Protein AF-A0A7S2TQW5-F1 (afdb_monomer_lite)

InterPro domains:
  IPR006900 Sec23/Sec24, helical domain [PF04815] (43-145)
  IPR036175 Sec23/Sec24 helical domain superfamily [SSF81811] (43-152)
  IPR050550 SEC23/SEC24 family, SEC24 subfamily [PTHR13803] (20-268)

Organism: NCBI:txid641309

Sequence (277 aa):
EKGDQNNKGESPAERFVLRSRLRVVTVVCKKAVGLKQVYDSADKYAIVAHLTHQALDEAKGSDELLVETQQLLREWITDLIISYNAHKDPSGERPLDLTFETLPPLKGLTRLVFALTKSSLLRPKHVPRDYLSYLHSLYTSLAPEPLAKGLYPSLSAWSTLDTCVATNMPLRKSSLSEHLIYLLEAYSLVAVLYTRRALEGKLQMPPPHHAKLRKTIKKLKKETLQLSPLVVYAKSGTAEDRYFECHLLEEPNAAGVGFADFLRAMEEEVKSTLERT

Radius of gyration: 24.2 Å; chains: 1; bounding box: 61×40×101 Å

Foldseek 3Di:
DDDDDDDPDPDPPPPDDDDDDDDDDDDDDDDDPDPVVVLLPDALLVVLLVLLLVLLVQLPDDLVSLVVSLVVLLVVLLVVQLVVCCVVCVPPPDDRDSQPPVRVNRHRSLVLSLLSNLDPQSASPDDPPVVNVVVSVVSNPDDSVLNSLQSAWKKWAAQALAGTDDIRDALAPVVVPPHQWMWTGGLQATEIEGEPVNVVVVQDPPHDCVGPNNVVLVVSQVVSPPYRHDYQYHYPPDPSCCVSNLNSSQDCVNRHDHSVVSSVVSSVVSVVVVVVD

Structure (mmCIF, N/CA/C/O backbone):
data_AF-A0A7S2TQW5-F1
#
_entry.id   AF-A0A7S2TQW5-F1
#
loop_
_atom_site.group_PDB
_atom_site.id
_atom_site.type_symbol
_atom_site.label_atom_id
_atom_site.label_alt_id
_atom_site.label_comp_id
_atom_site.label_asym_id
_atom_site.label_entity_id
_atom_site.label_seq_id
_atom_site.pdbx_PDB_ins_code
_atom_site.Cartn_x
_atom_site.Cartn_y
_atom_site.Cartn_z
_atom_site.occupancy
_atom_site.B_iso_or_equiv
_atom_site.auth_seq_id
_atom_site.auth_comp_id
_atom_site.auth_asym_id
_atom_site.auth_atom_id
_atom_site.pdbx_PDB_model_num
ATOM 1 N N . GLU A 1 1 ? -27.546 -17.425 -68.675 1.00 37.41 1 GLU A N 1
ATOM 2 C CA . GLU A 1 1 ? -26.177 -17.184 -68.169 1.00 37.41 1 GLU A CA 1
ATOM 3 C C . GLU A 1 1 ? -26.301 -16.389 -66.876 1.00 37.41 1 GLU A C 1
ATOM 5 O O . GLU A 1 1 ? -26.961 -15.365 -66.872 1.00 37.41 1 GLU A O 1
ATOM 10 N N . LYS A 1 2 ? -26.113 -17.061 -65.735 1.00 35.12 2 LYS A N 1
ATOM 11 C CA . LYS A 1 2 ? -24.963 -16.876 -64.827 1.00 35.12 2 LYS A CA 1
ATOM 12 C C . LYS A 1 2 ? -24.809 -15.435 -64.326 1.00 35.12 2 LYS A C 1
ATOM 14 O O . LYS A 1 2 ? -24.338 -14.577 -65.057 1.00 35.12 2 LYS A O 1
ATOM 19 N N . GLY A 1 3 ? -25.119 -15.238 -63.046 1.00 32.28 3 GLY A N 1
ATOM 20 C CA . GLY A 1 3 ? -24.802 -14.007 -62.325 1.00 32.28 3 GLY A CA 1
ATOM 21 C C . GLY A 1 3 ? -25.335 -13.964 -60.896 1.00 32.28 3 GLY A C 1
ATOM 22 O O . GLY A 1 3 ? -25.784 -12.917 -60.455 1.00 32.28 3 GLY A O 1
ATOM 23 N N . ASP A 1 4 ? -25.333 -15.100 -60.200 1.00 40.62 4 ASP A N 1
ATOM 24 C CA . ASP A 1 4 ? -25.580 -15.178 -58.761 1.00 40.62 4 ASP A CA 1
ATOM 25 C C . ASP A 1 4 ? -24.254 -14.847 -58.059 1.00 40.62 4 ASP A C 1
ATOM 27 O O . ASP A 1 4 ? -23.289 -15.592 -58.249 1.00 40.62 4 ASP A O 1
ATOM 31 N N . GLN A 1 5 ? -24.164 -13.726 -57.329 1.00 36.38 5 GLN A N 1
ATOM 32 C CA . GLN A 1 5 ? -23.167 -13.517 -56.268 1.00 36.38 5 GLN A CA 1
ATOM 33 C C . GLN A 1 5 ? -23.423 -12.247 -55.430 1.00 36.38 5 GLN A C 1
ATOM 35 O O . GLN A 1 5 ? -23.369 -11.124 -55.917 1.00 36.38 5 GLN A O 1
ATOM 40 N N . ASN A 1 6 ? -23.576 -12.493 -54.126 1.00 35.56 6 ASN A N 1
ATOM 41 C CA . ASN A 1 6 ? -23.128 -11.677 -52.994 1.00 35.56 6 ASN A CA 1
ATOM 42 C C . ASN A 1 6 ? -23.685 -10.256 -52.798 1.00 35.56 6 ASN A C 1
ATOM 44 O O . ASN A 1 6 ? -23.111 -9.274 -53.251 1.00 35.56 6 ASN A O 1
ATOM 48 N N . ASN A 1 7 ? -24.614 -10.131 -51.846 1.00 37.12 7 ASN A N 1
ATOM 49 C CA . ASN A 1 7 ? -24.174 -9.751 -50.497 1.00 37.12 7 ASN A CA 1
ATOM 50 C C . ASN A 1 7 ? -25.203 -10.167 -49.436 1.00 37.12 7 ASN A C 1
ATOM 52 O O . ASN A 1 7 ? -26.191 -9.488 -49.168 1.00 37.12 7 ASN A O 1
ATOM 56 N N . LYS A 1 8 ? -24.951 -11.327 -48.820 1.00 38.72 8 LYS A N 1
ATOM 57 C CA . LYS A 1 8 ? -25.517 -11.685 -47.521 1.00 38.72 8 LYS A CA 1
ATOM 58 C C . LYS A 1 8 ? -24.807 -10.864 -46.445 1.00 38.72 8 LYS A C 1
ATOM 60 O O . LYS A 1 8 ? -23.587 -10.931 -46.347 1.00 38.72 8 LYS A O 1
ATOM 65 N N . GLY A 1 9 ? -25.594 -10.240 -45.573 1.00 38.31 9 GLY A N 1
ATOM 66 C CA . GLY A 1 9 ? -25.218 -10.083 -44.171 1.00 38.31 9 GLY A CA 1
ATOM 67 C C . GLY A 1 9 ? -24.655 -8.729 -43.757 1.00 38.31 9 GLY A C 1
ATOM 68 O O . GLY A 1 9 ? -23.615 -8.691 -43.111 1.00 38.31 9 GLY A O 1
ATOM 69 N N . GLU A 1 10 ? -25.381 -7.637 -43.995 1.00 43.62 10 GLU A N 1
ATOM 70 C CA . GLU A 1 10 ? -25.344 -6.547 -43.015 1.00 43.62 10 GLU A CA 1
ATOM 71 C C . GLU A 1 10 ? -26.125 -7.018 -41.783 1.00 43.62 10 GLU A C 1
ATOM 73 O O . GLU A 1 10 ? -27.355 -7.000 -41.739 1.00 43.62 10 GLU A O 1
ATOM 78 N N . SER A 1 11 ? -25.397 -7.536 -40.791 1.00 50.97 11 SER A N 1
ATOM 79 C CA . SER A 1 11 ? -25.913 -7.690 -39.432 1.00 50.97 11 SER A CA 1
ATOM 80 C C . SER A 1 11 ? -26.548 -6.362 -39.011 1.00 50.97 11 SER A C 1
ATOM 82 O O . SER A 1 11 ? -25.881 -5.332 -39.160 1.00 50.97 11 SER A O 1
ATOM 84 N N . PRO A 1 12 ? -27.796 -6.342 -38.504 1.00 52.56 12 PRO A N 1
ATOM 85 C CA . PRO A 1 12 ? -28.414 -5.095 -38.091 1.00 52.56 12 PRO A CA 1
ATOM 86 C C . PRO A 1 12 ? -27.507 -4.498 -37.021 1.00 52.56 12 PRO A C 1
ATOM 88 O O . PRO A 1 12 ? -27.233 -5.160 -36.020 1.00 52.56 12 PRO A O 1
ATOM 91 N N . ALA A 1 13 ? -26.996 -3.291 -37.272 1.00 56.84 13 ALA A N 1
ATOM 92 C CA . ALA A 1 13 ? -26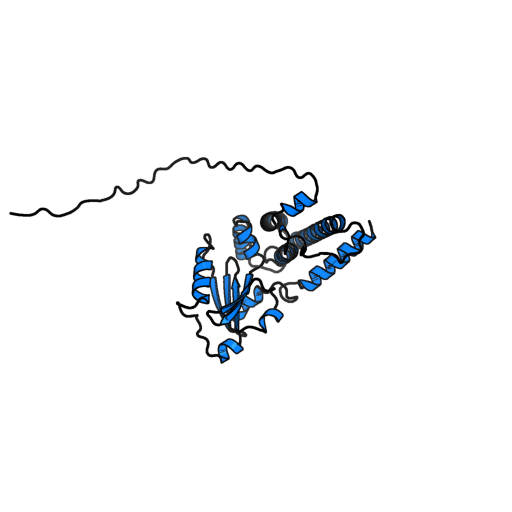.230 -2.529 -36.300 1.00 56.84 13 ALA A CA 1
ATOM 93 C C . ALA A 1 13 ? -26.945 -2.647 -34.952 1.00 56.84 13 ALA A C 1
ATOM 95 O O . ALA A 1 13 ? -28.120 -2.278 -34.861 1.00 56.84 13 ALA A O 1
ATOM 96 N N . GLU A 1 14 ? -26.288 -3.259 -33.960 1.00 62.28 14 GLU A N 1
ATOM 97 C CA . GLU A 1 14 ? -26.868 -3.508 -32.644 1.00 62.28 14 GLU A CA 1
ATOM 98 C C . GLU A 1 14 ? -27.436 -2.189 -32.125 1.00 62.28 14 GLU A C 1
ATOM 100 O O . GLU A 1 14 ? -26.712 -1.265 -31.754 1.00 62.28 14 GLU A O 1
ATOM 105 N N . ARG A 1 15 ? -28.763 -2.058 -32.197 1.00 67.25 15 ARG A N 1
ATOM 106 C CA . ARG A 1 15 ? -29.453 -0.827 -31.844 1.00 67.25 15 ARG A CA 1
ATOM 107 C C . ARG A 1 15 ? -29.243 -0.666 -30.347 1.00 67.25 15 ARG A C 1
ATOM 109 O O . ARG A 1 15 ? -29.770 -1.458 -29.569 1.00 67.25 15 ARG A O 1
ATOM 116 N N . PHE A 1 16 ? -28.431 0.305 -29.941 1.00 73.38 16 PHE A N 1
ATOM 117 C CA . PHE A 1 16 ? -28.194 0.576 -28.529 1.00 73.38 16 PHE A CA 1
ATOM 118 C C . PHE A 1 16 ? -29.528 0.956 -27.877 1.00 73.38 16 PHE A C 1
ATOM 120 O O . PHE A 1 16 ? -30.052 2.048 -28.085 1.00 73.38 16 PHE A O 1
ATOM 127 N N . VAL A 1 17 ? -30.117 0.023 -27.128 1.00 79.69 17 VAL A N 1
ATOM 128 C CA . VAL A 1 17 ? -31.362 0.249 -26.391 1.00 79.69 17 VAL A CA 1
ATOM 129 C C . VAL A 1 17 ? -31.010 0.643 -24.965 1.00 79.69 17 VAL A C 1
ATOM 131 O O . VAL A 1 17 ? -30.369 -0.122 -24.239 1.00 79.69 17 VAL A O 1
ATOM 134 N N . LEU A 1 18 ? -31.479 1.817 -24.545 1.00 81.88 18 LEU A N 1
ATOM 135 C CA . LEU A 1 18 ? -31.452 2.220 -23.145 1.00 81.88 18 LEU A CA 1
ATOM 136 C C . LEU A 1 18 ? -32.324 1.255 -22.339 1.00 81.88 18 LEU A C 1
ATOM 138 O O . LEU A 1 18 ? -33.543 1.212 -22.492 1.00 81.88 18 LEU A O 1
ATOM 142 N N . ARG A 1 19 ? -31.686 0.453 -21.487 1.00 86.00 19 ARG A N 1
ATOM 143 C CA . ARG A 1 19 ? -32.372 -0.412 -20.526 1.00 86.00 19 ARG A CA 1
ATOM 144 C C . ARG A 1 19 ? -32.125 0.125 -19.129 1.00 86.00 19 ARG A C 1
ATOM 146 O O . ARG A 1 19 ? -30.974 0.192 -18.704 1.00 86.00 19 ARG A O 1
ATOM 153 N N . SER A 1 20 ? -33.198 0.447 -18.412 1.00 86.69 20 SER A N 1
ATOM 154 C CA . SER A 1 20 ? -33.114 0.670 -16.970 1.00 86.69 20 SER A CA 1
ATOM 155 C C . SER A 1 20 ? -32.681 -0.636 -16.301 1.00 86.69 20 SER A C 1
ATOM 157 O O . SER A 1 20 ? -33.281 -1.687 -16.538 1.00 86.69 20 SER A O 1
ATOM 159 N N . ARG A 1 21 ? -31.594 -0.594 -15.527 1.00 89.94 21 ARG A N 1
ATOM 160 C CA . ARG A 1 21 ? -31.064 -1.752 -14.800 1.00 89.94 21 ARG A CA 1
ATOM 161 C C . ARG A 1 21 ? -30.960 -1.398 -13.328 1.00 89.94 21 ARG A C 1
ATOM 163 O O . ARG A 1 21 ? -30.250 -0.465 -12.970 1.00 89.94 21 ARG A O 1
ATOM 170 N N . LEU A 1 22 ? -31.615 -2.188 -12.487 1.00 93.31 22 LEU A N 1
ATOM 171 C CA . LEU A 1 22 ? -31.417 -2.155 -11.045 1.00 93.31 22 LEU A CA 1
ATOM 172 C C . LEU A 1 22 ? -30.366 -3.207 -10.674 1.00 93.31 22 LEU A C 1
ATOM 174 O O . LEU A 1 22 ? -30.534 -4.384 -10.992 1.00 93.31 22 LEU A O 1
ATOM 178 N N . ARG A 1 23 ? -29.277 -2.793 -10.017 1.00 93.50 23 ARG A N 1
ATOM 179 C CA . ARG A 1 23 ? -28.279 -3.709 -9.450 1.00 93.50 23 ARG A CA 1
ATOM 180 C C . ARG A 1 23 ? -28.446 -3.728 -7.934 1.00 93.50 23 ARG A C 1
ATOM 182 O O . ARG A 1 23 ? -28.154 -2.735 -7.281 1.00 93.50 23 ARG A O 1
ATOM 189 N N . VAL A 1 24 ? -28.895 -4.859 -7.398 1.00 94.50 24 VAL A N 1
ATOM 190 C CA . VAL A 1 24 ? -29.014 -5.099 -5.953 1.00 94.50 24 VAL A CA 1
ATOM 191 C C . VAL A 1 24 ? -27.917 -6.070 -5.533 1.00 94.50 24 VAL A C 1
ATOM 193 O O . VAL A 1 24 ? -27.717 -7.091 -6.189 1.00 94.50 24 VAL A O 1
ATOM 196 N N . VAL A 1 25 ? -27.204 -5.746 -4.455 1.00 94.25 25 VAL A N 1
ATOM 197 C CA . VAL A 1 25 ? -26.207 -6.624 -3.833 1.00 94.25 25 VAL A CA 1
ATOM 198 C C . VAL A 1 25 ? -26.614 -6.820 -2.378 1.00 94.25 25 VAL A C 1
ATOM 200 O O . VAL A 1 25 ? -26.649 -5.862 -1.611 1.00 94.25 25 VAL A O 1
ATOM 203 N N . THR A 1 26 ? -26.944 -8.053 -2.005 1.00 94.44 26 THR A N 1
ATOM 204 C CA . THR A 1 26 ? -27.281 -8.421 -0.626 1.00 94.44 26 THR A CA 1
ATOM 205 C C . THR A 1 26 ? -26.078 -9.114 -0.001 1.00 94.44 26 THR A C 1
ATOM 207 O O . THR A 1 26 ? -25.616 -10.131 -0.515 1.00 94.44 26 THR A O 1
ATOM 210 N N . VAL A 1 27 ? -25.571 -8.564 1.101 1.00 92.31 27 VAL A N 1
ATOM 211 C CA . VAL A 1 27 ? -24.436 -9.121 1.849 1.00 92.31 27 VAL A CA 1
ATOM 212 C C . VAL A 1 27 ? -24.943 -9.623 3.197 1.00 92.31 27 VAL A C 1
ATOM 214 O O . VAL A 1 27 ? -25.647 -8.905 3.902 1.00 92.31 27 VAL A O 1
ATOM 217 N N . VAL A 1 28 ? -24.595 -10.861 3.551 1.00 92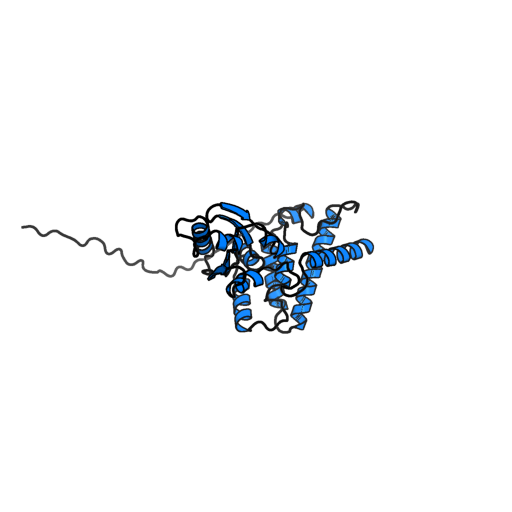.81 28 VAL A N 1
ATOM 218 C CA . VAL A 1 28 ? -24.945 -11.470 4.840 1.00 92.81 28 VAL A CA 1
ATOM 219 C C . VAL A 1 28 ? -23.678 -11.597 5.676 1.00 92.81 28 VAL A C 1
ATOM 221 O O . VAL A 1 28 ? -22.788 -12.379 5.346 1.00 92.81 28 VAL A O 1
ATOM 224 N N . CYS A 1 29 ? -23.606 -10.845 6.772 1.00 89.19 29 CYS A N 1
ATOM 225 C CA . CYS A 1 29 ? -22.486 -10.887 7.709 1.00 89.19 29 CYS A CA 1
ATOM 226 C C . CYS A 1 29 ? -22.846 -11.757 8.920 1.00 89.19 29 CYS A C 1
ATOM 228 O O . CYS A 1 29 ? -23.912 -11.597 9.516 1.00 89.19 29 CYS A O 1
ATOM 230 N N . LYS A 1 30 ? -21.959 -12.684 9.299 1.00 89.12 30 LYS A N 1
ATOM 231 C CA . LYS A 1 30 ? -22.145 -13.507 10.503 1.00 89.12 30 LYS A CA 1
ATOM 232 C C . LYS A 1 30 ? -21.822 -12.681 11.747 1.00 89.12 30 LYS A C 1
ATOM 234 O O . LYS A 1 30 ? -20.817 -11.978 11.778 1.00 89.12 30 LYS A O 1
ATOM 239 N N . LYS A 1 31 ? -22.644 -12.805 12.791 1.00 90.19 31 LYS A N 1
ATOM 240 C CA . LYS A 1 31 ? -22.353 -12.205 14.097 1.00 90.19 31 LYS A CA 1
ATOM 241 C C . LYS A 1 31 ? -21.226 -12.991 14.772 1.00 90.19 31 LYS A C 1
ATOM 243 O O . LYS A 1 31 ? -21.362 -14.196 14.973 1.00 90.19 31 LYS A O 1
ATOM 248 N N . ALA A 1 32 ? -20.135 -12.314 15.114 1.00 89.25 32 ALA A N 1
ATOM 249 C CA . ALA A 1 32 ? -19.048 -12.907 15.885 1.00 89.25 32 ALA A CA 1
ATOM 250 C C . ALA A 1 32 ? -19.455 -13.069 17.360 1.00 89.25 32 ALA A C 1
ATOM 252 O O . ALA A 1 32 ? -20.127 -12.203 17.922 1.00 89.25 32 ALA A O 1
ATOM 253 N N . VAL A 1 33 ? -19.045 -14.178 17.982 1.00 87.06 33 VAL A N 1
ATOM 254 C CA . VAL A 1 33 ? -19.307 -14.475 19.407 1.00 87.06 33 VAL A CA 1
ATOM 255 C C . VAL A 1 33 ? -18.133 -14.047 20.301 1.00 87.06 33 VAL A C 1
ATOM 257 O O . VAL A 1 33 ? -18.310 -13.850 21.497 1.00 87.06 33 VAL A O 1
ATOM 260 N N . GLY A 1 34 ? -16.943 -13.842 19.728 1.00 87.06 34 GLY A N 1
ATOM 261 C CA . GLY A 1 34 ? -15.761 -13.363 20.449 1.00 87.06 34 GLY A CA 1
ATOM 262 C C . GLY A 1 34 ? -14.752 -12.672 19.533 1.00 87.06 34 GLY A C 1
ATOM 263 O O . GLY A 1 34 ? -14.817 -12.818 18.310 1.00 87.06 34 GLY A O 1
ATOM 264 N N . LEU A 1 35 ? -13.801 -11.943 20.129 1.00 86.12 35 LEU A N 1
ATOM 265 C CA . LEU A 1 35 ? -12.829 -11.118 19.398 1.00 86.12 35 LEU A CA 1
ATOM 266 C C . LEU A 1 35 ? -11.967 -11.924 18.421 1.00 86.12 35 LEU A C 1
ATOM 268 O O . LEU A 1 35 ? -11.712 -11.464 17.314 1.00 86.12 35 LEU A O 1
ATOM 272 N N . LYS A 1 36 ? -11.589 -13.160 18.767 1.00 86.00 36 LYS A N 1
ATOM 273 C CA . LYS A 1 36 ? -10.832 -14.033 17.856 1.00 86.00 36 LYS A CA 1
ATOM 274 C C . LYS A 1 36 ? -11.518 -14.209 16.493 1.00 86.00 36 LYS A C 1
ATOM 276 O O . LYS A 1 36 ? -10.871 -14.079 15.464 1.00 86.00 36 LYS A O 1
ATOM 281 N N . GLN A 1 37 ? -12.836 -14.431 16.477 1.00 87.38 37 GLN A N 1
ATOM 282 C CA . GLN A 1 37 ? -13.593 -14.584 15.227 1.00 87.38 37 GLN A CA 1
ATOM 283 C C . GLN A 1 37 ? -13.648 -13.282 14.417 1.00 87.38 37 GLN A C 1
ATOM 285 O O . GLN A 1 37 ? -13.722 -13.327 13.190 1.00 87.38 37 GLN A O 1
ATOM 290 N N . VAL A 1 38 ? -13.608 -12.127 15.091 1.00 90.00 38 VAL A N 1
ATOM 291 C CA . VAL A 1 38 ? -13.527 -10.815 14.436 1.00 90.00 38 VAL A CA 1
ATOM 292 C C . VAL A 1 38 ? -12.176 -10.673 13.736 1.00 90.00 38 VAL A C 1
ATOM 294 O O . VAL A 1 38 ? -12.141 -10.369 12.549 1.00 90.00 38 VAL A O 1
ATOM 297 N N . TYR A 1 39 ? -11.075 -10.979 14.426 1.00 88.88 39 TYR A N 1
ATOM 298 C CA . TYR A 1 39 ? -9.731 -10.923 13.845 1.00 88.88 39 TYR A CA 1
ATOM 299 C C . TYR A 1 39 ? -9.527 -11.926 12.703 1.00 88.88 39 TYR A C 1
ATOM 301 O O . TYR A 1 39 ? -8.931 -11.577 11.686 1.00 88.88 39 TYR A O 1
ATOM 309 N N . ASP A 1 40 ? -10.065 -13.142 12.832 1.00 88.25 40 ASP A N 1
ATOM 310 C CA . ASP A 1 40 ? -9.970 -14.184 11.801 1.00 88.25 40 ASP A CA 1
ATOM 311 C C . ASP A 1 40 ? -10.747 -13.825 10.519 1.00 88.25 40 ASP A C 1
ATOM 313 O O . ASP A 1 40 ? -10.400 -14.294 9.435 1.00 88.25 40 ASP A O 1
ATOM 317 N N . SER A 1 41 ? -11.799 -13.003 10.629 1.00 89.75 41 SER A N 1
ATOM 318 C CA . SER A 1 41 ? -12.641 -12.576 9.498 1.00 89.75 41 SER A CA 1
ATOM 319 C C . SER A 1 41 ? -12.318 -11.179 8.964 1.00 89.75 41 SER A C 1
ATOM 321 O O . SER A 1 41 ? -12.958 -10.729 8.012 1.00 89.75 41 SER A O 1
ATOM 323 N N . ALA A 1 42 ? -11.337 -10.492 9.549 1.00 91.31 42 ALA A N 1
ATOM 324 C CA . ALA A 1 42 ? -10.969 -9.144 9.150 1.00 91.31 42 ALA A CA 1
ATOM 325 C C . ALA A 1 42 ? -10.303 -9.121 7.765 1.00 91.31 42 ALA A C 1
ATOM 327 O O . ALA A 1 42 ? -9.454 -9.953 7.448 1.00 91.31 42 ALA A O 1
ATOM 328 N N . ASP A 1 43 ? -10.642 -8.120 6.953 1.00 92.81 43 ASP A N 1
ATOM 329 C CA . ASP A 1 43 ? -9.964 -7.850 5.686 1.00 92.81 43 ASP A CA 1
ATOM 330 C C . ASP A 1 43 ? -9.117 -6.580 5.808 1.00 92.81 43 ASP A C 1
ATOM 332 O O . ASP A 1 43 ? -9.637 -5.464 5.902 1.00 92.81 43 ASP A O 1
ATOM 336 N N . LYS A 1 44 ? -7.791 -6.746 5.772 1.00 93.44 44 LYS A N 1
ATOM 337 C CA . LYS A 1 44 ? -6.848 -5.624 5.832 1.00 93.44 44 LYS A CA 1
ATOM 338 C C . LYS A 1 44 ? -7.020 -4.633 4.682 1.00 93.44 44 LYS A C 1
ATOM 340 O O . LYS A 1 44 ? -6.780 -3.448 4.885 1.00 93.44 44 LYS A O 1
ATOM 345 N N . TYR A 1 45 ? -7.414 -5.085 3.490 1.00 94.19 45 TYR A N 1
ATOM 346 C CA . TYR A 1 45 ? -7.558 -4.200 2.336 1.00 94.19 45 TYR A CA 1
ATOM 347 C C . TYR A 1 45 ? -8.761 -3.281 2.526 1.00 94.19 45 TYR A C 1
ATOM 349 O O . TYR A 1 45 ? -8.639 -2.071 2.337 1.00 94.19 45 TYR A O 1
ATOM 357 N N . ALA A 1 46 ? -9.895 -3.834 2.965 1.00 94.06 46 ALA A N 1
ATOM 358 C CA . ALA A 1 46 ? -11.090 -3.060 3.288 1.00 94.06 46 ALA A CA 1
ATOM 359 C C . ALA A 1 46 ? -10.843 -2.056 4.426 1.00 94.06 46 ALA A C 1
ATOM 361 O O . ALA A 1 46 ? -11.249 -0.901 4.311 1.00 94.06 46 ALA A O 1
ATOM 362 N N . ILE A 1 47 ? -10.127 -2.466 5.481 1.00 94.75 47 ILE A N 1
ATOM 363 C CA . ILE A 1 47 ? -9.745 -1.581 6.594 1.00 94.75 47 ILE A CA 1
ATOM 364 C C . ILE A 1 47 ? -8.906 -0.407 6.084 1.00 94.75 47 ILE A C 1
ATOM 366 O O . ILE A 1 47 ? -9.232 0.745 6.346 1.00 94.75 47 ILE A O 1
ATOM 370 N N . VAL A 1 48 ? -7.852 -0.679 5.309 1.00 94.12 48 VAL A N 1
ATOM 371 C CA . VAL A 1 48 ? -6.983 0.376 4.766 1.00 94.12 48 VAL A CA 1
ATOM 372 C C . VAL A 1 48 ? -7.747 1.296 3.821 1.00 94.12 48 VAL A C 1
ATOM 374 O O . VAL A 1 48 ? -7.514 2.502 3.837 1.00 94.12 48 VAL A O 1
ATOM 377 N N . ALA A 1 49 ? -8.677 0.764 3.028 1.00 94.69 49 ALA A N 1
ATOM 378 C CA . ALA A 1 49 ? -9.523 1.584 2.171 1.00 94.69 49 ALA A CA 1
ATOM 379 C C . ALA A 1 49 ? -10.412 2.531 2.973 1.00 94.69 49 ALA A C 1
ATOM 381 O O . ALA A 1 49 ? -10.444 3.725 2.680 1.00 94.69 49 ALA A O 1
ATOM 382 N N . HIS A 1 50 ? -11.048 2.022 4.028 1.00 94.56 50 HIS A N 1
ATOM 383 C CA . HIS A 1 50 ? -11.848 2.835 4.931 1.00 94.56 50 HIS A CA 1
ATOM 384 C C . HIS A 1 50 ? -11.015 3.936 5.601 1.00 94.56 50 HIS A C 1
ATOM 386 O O . HIS A 1 50 ? -11.378 5.105 5.503 1.00 94.56 50 HIS A O 1
ATOM 392 N N . LEU A 1 51 ? -9.861 3.585 6.179 1.00 94.25 51 LEU A N 1
ATOM 393 C CA . LEU A 1 51 ? -8.948 4.548 6.806 1.00 94.25 51 LEU A CA 1
ATOM 394 C C . LEU A 1 51 ? -8.443 5.596 5.815 1.00 94.25 51 LEU A C 1
ATOM 396 O O . LEU A 1 51 ? -8.313 6.763 6.159 1.00 94.25 51 LEU A O 1
ATOM 400 N N . THR A 1 52 ? -8.173 5.199 4.571 1.00 93.06 52 THR A N 1
ATOM 401 C CA . THR A 1 52 ? -7.743 6.138 3.530 1.00 93.06 52 THR A CA 1
ATOM 402 C C . THR A 1 52 ? -8.851 7.133 3.205 1.00 93.06 52 THR A C 1
ATOM 404 O O . THR A 1 52 ? -8.572 8.317 3.063 1.00 93.06 52 THR A O 1
ATOM 407 N N . HIS A 1 53 ? -10.102 6.681 3.089 1.00 93.00 53 HIS A N 1
ATOM 408 C CA . HIS A 1 53 ? -11.235 7.568 2.812 1.00 93.00 53 HIS A CA 1
ATOM 409 C C . HIS A 1 53 ? -11.526 8.507 3.984 1.00 93.00 53 HIS A C 1
ATOM 411 O O . HIS A 1 53 ? -11.708 9.696 3.750 1.00 93.00 53 HIS A O 1
ATOM 417 N N . GLN A 1 54 ? -11.468 8.013 5.224 1.00 91.56 54 GLN A N 1
ATOM 418 C CA . GLN A 1 54 ? -11.588 8.854 6.420 1.00 91.56 54 GLN A CA 1
ATOM 419 C C . GLN A 1 54 ? -10.474 9.901 6.489 1.00 91.56 54 GLN A C 1
ATOM 421 O O . GLN A 1 54 ? -10.752 11.092 6.601 1.00 91.56 54 GLN A O 1
ATOM 426 N N . ALA A 1 55 ? -9.221 9.479 6.309 1.00 90.00 55 ALA A N 1
ATOM 427 C CA . ALA A 1 55 ? -8.079 10.383 6.311 1.00 90.00 55 ALA A CA 1
ATOM 428 C C . ALA A 1 55 ? -8.176 11.443 5.202 1.00 90.00 55 ALA A C 1
ATOM 430 O O . ALA A 1 55 ? -7.779 12.583 5.409 1.00 90.00 55 ALA A O 1
ATOM 431 N N . LEU A 1 56 ? -8.715 11.096 4.027 1.00 88.62 56 LEU A N 1
ATOM 432 C CA . LEU A 1 56 ? -8.953 12.051 2.942 1.00 88.62 56 LEU A CA 1
ATOM 433 C C . LEU A 1 56 ? -10.044 13.073 3.272 1.00 88.62 56 LEU A C 1
ATOM 435 O O . LEU A 1 56 ? -9.965 14.198 2.785 1.00 88.62 56 LEU A O 1
ATOM 439 N N . ASP A 1 57 ? -11.058 12.695 4.047 1.00 87.88 57 ASP A N 1
ATOM 440 C CA . ASP A 1 57 ? -12.113 13.610 4.476 1.00 87.88 57 ASP A CA 1
ATOM 441 C C . ASP A 1 57 ? -11.625 14.571 5.568 1.00 87.88 57 ASP A C 1
ATOM 443 O O . ASP A 1 57 ? -11.904 15.767 5.478 1.00 87.88 57 ASP A O 1
ATOM 447 N N . GLU A 1 58 ? -10.843 14.079 6.531 1.00 84.50 58 GLU A N 1
ATOM 448 C CA . GLU A 1 58 ? -10.260 14.874 7.623 1.00 84.50 58 GLU A CA 1
ATOM 449 C C . GLU A 1 58 ? -9.137 15.808 7.149 1.00 84.50 58 GLU A C 1
ATOM 451 O O . GLU A 1 58 ? -9.046 16.954 7.582 1.00 84.50 58 GLU A O 1
ATOM 456 N N . ALA A 1 59 ? -8.330 15.368 6.180 1.00 79.31 59 ALA A N 1
ATOM 457 C CA . ALA A 1 59 ? -7.219 16.135 5.615 1.00 79.31 59 ALA A CA 1
ATOM 458 C C . ALA A 1 59 ? -7.640 17.389 4.815 1.00 79.31 59 ALA A C 1
ATOM 460 O O . ALA A 1 59 ? -6.789 18.127 4.306 1.00 79.31 59 ALA A O 1
ATOM 461 N N . LYS A 1 60 ? -8.941 17.645 4.634 1.00 73.69 60 LYS A N 1
ATOM 462 C CA . LYS A 1 60 ? -9.435 18.779 3.843 1.00 73.69 60 LYS A CA 1
ATOM 463 C C . LYS A 1 60 ? -9.309 20.085 4.627 1.00 73.69 60 LYS A C 1
ATOM 465 O O . LYS A 1 60 ? -10.169 20.418 5.430 1.00 73.69 60 LYS A O 1
ATOM 470 N N . GLY A 1 61 ? -8.314 20.902 4.280 1.00 66.75 61 GLY A N 1
ATOM 471 C CA . GLY A 1 61 ? -8.395 22.355 4.484 1.00 66.75 61 GLY A CA 1
ATOM 472 C C . GLY A 1 61 ? -7.222 23.034 5.188 1.00 66.75 61 GLY A C 1
ATOM 473 O O . GLY A 1 61 ? -7.109 24.249 5.049 1.00 66.75 61 GLY A O 1
ATOM 474 N N . SER A 1 62 ? -6.340 22.306 5.883 1.00 77.38 62 SER A N 1
ATOM 475 C CA . SER A 1 62 ? -5.175 22.889 6.576 1.00 77.38 62 SER A CA 1
ATOM 476 C C . SER A 1 62 ? -4.043 21.875 6.759 1.00 77.38 62 SER A C 1
ATOM 478 O O . SER A 1 62 ? -4.300 20.684 6.916 1.00 77.38 62 SER A O 1
ATOM 480 N N . ASP A 1 63 ? -2.797 22.357 6.796 1.00 80.81 63 ASP A N 1
ATOM 481 C CA . ASP A 1 63 ? -1.617 21.540 7.109 1.00 80.81 63 ASP A CA 1
ATOM 482 C C . ASP A 1 63 ? -1.639 21.012 8.555 1.00 80.81 63 ASP A C 1
ATOM 484 O O . ASP A 1 63 ? -1.100 19.941 8.826 1.00 80.81 63 ASP A O 1
ATOM 488 N N . GLU A 1 64 ? -2.294 21.722 9.481 1.00 83.25 64 GLU A N 1
ATOM 489 C CA . GLU A 1 64 ? -2.460 21.283 10.876 1.00 83.25 64 GLU A CA 1
ATOM 490 C C . GLU A 1 64 ? -3.300 20.001 10.960 1.00 83.25 64 GLU A C 1
ATOM 492 O O . GLU A 1 64 ? -2.915 19.049 11.639 1.00 83.25 64 GLU A O 1
ATOM 497 N N . LEU A 1 65 ? -4.377 19.933 10.170 1.00 84.69 65 LEU A N 1
ATOM 498 C CA . LEU A 1 65 ? -5.244 18.756 10.080 1.00 84.69 65 LEU A CA 1
ATOM 499 C C . LEU A 1 65 ? -4.501 17.552 9.488 1.00 84.69 65 LEU A C 1
ATOM 501 O O . LEU A 1 65 ? -4.749 16.422 9.885 1.00 84.69 65 LEU A O 1
ATOM 505 N N . LEU A 1 66 ? -3.532 17.769 8.587 1.00 86.25 66 LEU A N 1
ATOM 506 C CA . LEU A 1 66 ? -2.705 16.674 8.063 1.00 86.25 66 LEU A CA 1
ATOM 507 C C . LEU A 1 66 ? -1.869 16.020 9.166 1.00 86.25 66 LEU A C 1
ATOM 509 O O . LEU A 1 66 ? -1.714 14.798 9.181 1.00 86.25 66 LEU A O 1
ATOM 513 N N . VAL A 1 67 ? -1.309 16.824 10.073 1.00 87.25 67 VAL A N 1
ATOM 514 C CA . VAL A 1 67 ? -0.512 16.321 11.198 1.00 87.25 67 VAL A CA 1
ATOM 515 C C . VAL A 1 67 ? -1.405 15.581 12.191 1.00 87.25 67 VAL A C 1
ATOM 517 O O . VAL A 1 67 ? -1.044 14.480 12.611 1.00 87.25 67 VAL A O 1
ATOM 520 N N . GLU A 1 68 ? -2.577 16.138 12.496 1.00 88.88 68 GLU A N 1
ATOM 521 C CA . GLU A 1 68 ? -3.577 15.515 13.367 1.00 88.88 68 GLU A CA 1
ATOM 522 C C . GLU A 1 68 ? -4.049 14.169 12.805 1.00 88.88 68 GLU A C 1
ATOM 524 O O . GLU A 1 68 ? -3.931 13.151 13.481 1.00 88.88 68 GLU A O 1
ATOM 529 N N . THR A 1 69 ? -4.446 14.101 11.531 1.00 90.50 69 THR A N 1
ATOM 530 C CA . THR A 1 69 ? -4.845 12.842 10.883 1.00 90.50 69 THR A CA 1
ATOM 531 C C . THR A 1 69 ? -3.720 11.803 10.900 1.00 90.50 69 THR A C 1
ATOM 533 O O . THR A 1 69 ? -3.965 10.619 11.129 1.00 90.50 69 THR A O 1
ATOM 536 N N . GLN A 1 70 ? -2.457 12.197 10.692 1.00 89.44 70 GLN A N 1
ATOM 537 C CA . GLN A 1 70 ? -1.346 11.247 10.821 1.00 89.44 70 GLN A CA 1
ATOM 538 C C . GLN A 1 70 ? -1.175 10.722 12.251 1.00 89.44 70 GLN A C 1
ATOM 540 O O . GLN A 1 70 ? -0.750 9.578 12.423 1.00 89.44 70 GLN A O 1
ATOM 545 N N . GLN A 1 71 ? -1.425 11.558 13.258 1.00 89.56 71 GLN A N 1
ATOM 546 C CA . GLN A 1 71 ? -1.385 11.157 14.659 1.00 89.56 71 GLN A CA 1
ATOM 547 C C . GLN A 1 71 ? -2.550 10.217 14.988 1.00 89.56 71 GLN A C 1
ATOM 549 O O . GLN A 1 71 ? -2.297 9.137 15.509 1.00 89.56 71 GLN A O 1
ATOM 554 N N . LEU A 1 72 ? -3.772 10.534 14.558 1.00 91.81 72 LEU A N 1
ATOM 555 C CA . LEU A 1 72 ? -4.945 9.669 14.720 1.00 91.81 72 LEU A CA 1
ATOM 556 C C . LEU A 1 72 ? -4.739 8.290 14.077 1.00 91.81 72 LEU A C 1
ATOM 558 O O . LEU A 1 72 ? -5.058 7.266 14.672 1.00 91.81 72 LEU A O 1
ATOM 562 N N . LEU A 1 73 ? -4.140 8.232 12.882 1.00 92.44 73 LEU A N 1
ATOM 563 C CA . LEU A 1 73 ? -3.798 6.960 12.232 1.00 92.44 73 LEU A CA 1
ATOM 564 C C . LEU A 1 73 ? -2.757 6.149 13.018 1.00 92.44 73 LEU A C 1
ATOM 566 O O . LEU A 1 73 ? -2.792 4.918 12.975 1.00 92.44 73 LEU A O 1
ATOM 570 N N . ARG A 1 74 ? -1.818 6.825 13.695 1.00 91.31 74 ARG A N 1
ATOM 571 C CA . ARG A 1 74 ? -0.818 6.195 14.570 1.00 91.31 74 ARG A CA 1
ATOM 572 C C . ARG A 1 74 ? -1.464 5.648 15.839 1.00 91.31 74 ARG A C 1
ATOM 574 O O . ARG A 1 74 ? -1.288 4.473 16.133 1.00 91.31 74 ARG A O 1
ATOM 581 N N . GLU A 1 75 ? -2.262 6.459 16.516 1.00 91.50 75 GLU A N 1
ATOM 582 C CA . GLU A 1 75 ? -2.997 6.061 17.719 1.00 91.50 75 GLU A CA 1
ATOM 583 C C . GLU A 1 75 ? -3.929 4.881 17.419 1.00 91.50 75 GLU A C 1
ATOM 585 O O . GLU A 1 75 ? -3.886 3.864 18.105 1.00 91.50 75 GLU A O 1
ATOM 590 N N . TRP A 1 76 ? -4.663 4.932 16.303 1.00 94.06 76 TRP A N 1
ATOM 591 C CA . TRP A 1 76 ? -5.553 3.851 15.881 1.00 94.06 76 TRP A CA 1
ATOM 592 C C . TRP A 1 76 ? -4.832 2.504 15.707 1.00 94.06 76 TRP A C 1
ATOM 594 O O . TRP A 1 76 ? -5.340 1.463 16.138 1.00 94.06 76 TRP A O 1
ATOM 604 N N . ILE A 1 77 ? -3.651 2.488 15.068 1.00 93.31 77 ILE A N 1
ATOM 605 C CA . ILE A 1 77 ? -2.900 1.235 14.894 1.00 93.31 77 ILE A CA 1
ATOM 606 C C . ILE A 1 77 ? -2.279 0.774 16.216 1.00 93.31 77 ILE A C 1
ATOM 608 O O . ILE A 1 77 ? -2.267 -0.431 16.474 1.00 93.31 77 ILE A O 1
ATOM 612 N N . THR A 1 78 ? -1.821 1.701 17.061 1.00 91.56 78 THR A N 1
ATOM 613 C CA . THR A 1 78 ? -1.321 1.401 18.407 1.00 91.56 78 THR A CA 1
ATOM 614 C C . THR A 1 78 ? -2.417 0.750 19.257 1.00 91.56 78 THR A C 1
ATOM 616 O O . THR A 1 78 ? -2.201 -0.340 19.786 1.00 91.56 78 THR A O 1
ATOM 619 N N . ASP A 1 79 ? -3.622 1.320 19.298 1.00 91.56 79 ASP A N 1
ATOM 620 C CA . ASP A 1 79 ? -4.774 0.775 20.027 1.00 91.56 79 ASP A CA 1
ATOM 621 C C . ASP A 1 79 ? -5.166 -0.621 19.532 1.00 91.56 79 ASP A C 1
ATOM 623 O O . ASP A 1 79 ? -5.429 -1.535 20.324 1.00 91.56 79 ASP A O 1
ATOM 627 N N . LEU A 1 80 ? -5.154 -0.827 18.210 1.00 90.88 80 LEU A N 1
ATOM 628 C CA . LEU A 1 80 ? -5.421 -2.138 17.622 1.00 90.88 80 LEU A CA 1
ATOM 629 C C . LEU A 1 80 ? -4.370 -3.173 18.050 1.00 90.88 80 LEU A C 1
ATOM 631 O O . LEU A 1 80 ? -4.720 -4.317 18.350 1.00 90.88 80 LEU A O 1
ATOM 635 N N . ILE A 1 81 ? -3.093 -2.785 18.083 1.00 90.50 81 ILE A N 1
ATOM 636 C CA . ILE A 1 81 ? -1.982 -3.642 18.514 1.00 90.50 81 ILE A CA 1
ATOM 637 C C . ILE A 1 81 ? -2.089 -3.958 20.009 1.00 90.50 81 ILE A C 1
ATOM 639 O O . ILE A 1 81 ? -1.891 -5.116 20.385 1.00 90.50 81 ILE A O 1
ATOM 643 N N . ILE A 1 82 ? -2.434 -2.980 20.852 1.00 88.88 82 ILE A N 1
ATOM 644 C CA . ILE A 1 82 ? -2.659 -3.183 22.292 1.00 88.88 82 ILE A CA 1
ATOM 645 C C . ILE A 1 82 ? -3.784 -4.199 22.493 1.00 88.88 82 ILE A C 1
ATOM 647 O O . ILE A 1 82 ? -3.585 -5.225 23.144 1.00 88.88 82 ILE A O 1
ATOM 651 N N . SER A 1 83 ? -4.940 -3.963 21.867 1.00 88.12 83 SER A N 1
ATOM 652 C CA . SER A 1 83 ? -6.107 -4.844 21.972 1.00 88.12 83 SER A CA 1
ATOM 653 C C . SER A 1 83 ? -5.803 -6.269 21.487 1.00 88.12 83 SER A C 1
ATOM 655 O O . SER A 1 83 ? -6.178 -7.252 22.132 1.00 88.12 83 SER A O 1
ATOM 657 N N . TYR A 1 84 ? -5.052 -6.393 20.389 1.00 88.56 84 TYR A N 1
ATOM 658 C CA . TYR A 1 84 ? -4.636 -7.682 19.849 1.00 88.56 84 TYR A CA 1
ATOM 659 C C . TYR A 1 84 ? -3.696 -8.440 20.791 1.00 88.56 84 TYR A C 1
ATOM 661 O O . TYR A 1 84 ? -3.919 -9.623 21.062 1.00 88.56 84 TYR A O 1
ATOM 669 N N . ASN A 1 85 ? -2.651 -7.781 21.299 1.00 86.00 85 ASN A N 1
ATOM 670 C CA . ASN A 1 85 ? -1.667 -8.431 22.162 1.00 86.00 85 ASN A CA 1
ATOM 671 C C . ASN A 1 85 ? -2.268 -8.794 23.527 1.00 86.00 85 ASN A C 1
ATOM 673 O O . ASN A 1 85 ? -2.031 -9.908 23.989 1.00 86.00 85 ASN A O 1
ATOM 677 N N . ALA A 1 86 ? -3.137 -7.949 24.092 1.00 84.31 86 ALA A N 1
ATOM 678 C CA . ALA A 1 86 ? -3.874 -8.256 25.319 1.00 84.31 86 ALA A CA 1
ATOM 679 C C . ALA A 1 86 ? -4.740 -9.524 25.186 1.00 84.31 86 ALA A C 1
ATOM 681 O O . ALA A 1 86 ? -4.820 -10.331 26.109 1.00 84.31 86 ALA A O 1
ATOM 682 N N . HIS A 1 87 ? -5.365 -9.746 24.022 1.00 81.19 87 HIS A N 1
ATOM 683 C CA . HIS A 1 87 ? -6.141 -10.965 23.771 1.00 81.19 87 HIS A CA 1
ATOM 684 C C . HIS A 1 87 ? -5.260 -12.177 23.411 1.00 81.19 87 HIS A C 1
ATOM 686 O O . HIS A 1 87 ? -5.629 -13.323 23.679 1.00 81.19 87 HIS A O 1
ATOM 692 N N . LYS A 1 88 ? -4.123 -11.968 22.739 1.00 80.00 88 LYS A N 1
ATOM 693 C CA . LYS A 1 88 ? -3.220 -13.049 22.313 1.00 80.00 88 LYS A CA 1
ATOM 694 C C . LYS A 1 88 ? -2.448 -13.643 23.490 1.00 80.00 88 LYS A C 1
ATOM 696 O O . LYS A 1 88 ? -2.247 -14.859 23.520 1.00 80.00 88 LYS A O 1
ATOM 701 N N . ASP A 1 89 ? -1.996 -12.796 24.406 1.00 77.56 89 ASP A N 1
ATOM 702 C CA . ASP A 1 89 ? -1.235 -13.194 25.583 1.00 77.56 89 ASP A CA 1
ATOM 703 C C . ASP A 1 89 ? -1.632 -12.345 26.804 1.00 77.56 89 ASP A C 1
ATOM 705 O O . ASP A 1 89 ? -0.998 -11.327 27.081 1.00 77.56 89 ASP A O 1
ATOM 709 N N . PRO A 1 90 ? -2.660 -12.764 27.563 1.00 69.25 90 PRO A N 1
ATOM 710 C CA . PRO A 1 90 ? -3.054 -12.065 28.783 1.00 69.25 90 PRO A CA 1
ATOM 711 C C . PRO A 1 90 ? -2.011 -12.184 29.908 1.00 69.25 90 PRO A C 1
ATOM 713 O O . PRO A 1 90 ? -2.110 -11.459 30.892 1.00 69.25 90 PRO A O 1
ATOM 716 N N . SER A 1 91 ? -1.034 -13.095 29.791 1.00 67.12 91 SER A N 1
ATOM 717 C CA . SER A 1 91 ? 0.058 -13.269 30.761 1.00 67.12 91 SER A CA 1
ATOM 718 C C . SER A 1 91 ? 1.246 -12.330 30.529 1.00 67.12 91 SER A C 1
ATOM 720 O O . SER A 1 91 ? 2.044 -12.149 31.442 1.00 67.12 91 SER A O 1
ATOM 722 N N . GLY A 1 92 ? 1.369 -11.719 29.344 1.00 67.00 92 GLY A N 1
ATOM 723 C CA . GLY A 1 92 ? 2.415 -10.730 29.048 1.00 67.00 92 GLY A CA 1
ATOM 724 C C . GLY A 1 92 ? 3.844 -11.282 28.933 1.00 67.00 92 GLY A C 1
ATOM 725 O O . GLY A 1 92 ? 4.797 -10.508 28.961 1.00 67.00 92 GLY A O 1
ATOM 726 N N . GLU A 1 93 ? 4.026 -12.599 28.801 1.00 65.19 93 GLU A N 1
ATOM 727 C CA . GLU A 1 93 ? 5.357 -13.228 28.786 1.00 65.19 93 GLU A CA 1
ATOM 728 C C . GLU A 1 93 ? 5.987 -13.284 27.383 1.00 65.19 93 GLU A C 1
ATOM 730 O O . GLU A 1 93 ? 7.201 -13.458 27.241 1.00 65.19 93 GLU A O 1
ATOM 735 N N . ARG A 1 94 ? 5.184 -13.157 26.318 1.00 73.44 94 ARG A N 1
ATOM 736 C CA . ARG A 1 94 ? 5.658 -13.250 24.929 1.00 73.44 94 ARG A CA 1
ATOM 737 C C . ARG A 1 94 ? 6.049 -11.891 24.346 1.00 73.44 94 ARG A C 1
ATOM 739 O O . ARG A 1 94 ? 5.455 -10.871 24.687 1.00 73.44 94 ARG A O 1
ATOM 746 N N . PRO A 1 95 ? 6.996 -11.871 23.386 1.00 78.62 95 PRO A N 1
ATOM 747 C CA . PRO A 1 95 ? 7.324 -10.651 22.662 1.00 78.62 95 PRO A CA 1
ATOM 748 C C . PRO A 1 95 ? 6.099 -10.114 21.908 1.00 78.62 95 PRO A C 1
ATOM 750 O O . PRO A 1 95 ? 5.343 -10.881 21.298 1.00 78.62 95 PRO A O 1
ATOM 753 N N . LEU A 1 96 ? 5.937 -8.789 21.940 1.00 80.75 96 LEU A N 1
ATOM 754 C CA . LEU A 1 96 ? 4.848 -8.070 21.280 1.00 80.75 96 LEU A CA 1
ATOM 755 C C . LEU A 1 96 ? 4.860 -8.329 19.770 1.00 80.75 96 LEU A C 1
ATOM 757 O O . LEU A 1 96 ? 5.884 -8.188 19.100 1.00 80.75 96 LEU A O 1
ATOM 761 N N . ASP A 1 97 ? 3.700 -8.673 19.217 1.00 84.62 97 ASP A N 1
ATOM 762 C CA . ASP A 1 97 ? 3.527 -8.815 17.774 1.00 84.62 97 ASP A CA 1
ATOM 763 C C . ASP A 1 97 ? 2.993 -7.500 17.197 1.00 84.62 97 ASP A C 1
ATOM 765 O O . ASP A 1 97 ? 1.813 -7.178 17.338 1.00 84.62 97 ASP A O 1
ATOM 769 N N . LEU A 1 98 ? 3.885 -6.733 16.565 1.00 84.25 98 LEU A N 1
ATOM 770 C CA . LEU A 1 98 ? 3.586 -5.414 15.989 1.00 84.25 98 LEU A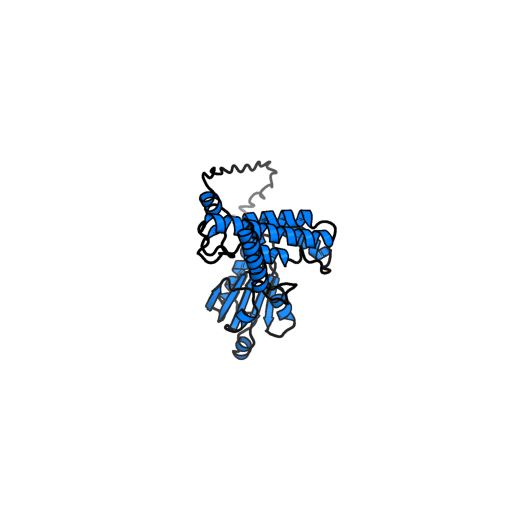 CA 1
ATOM 771 C C . LEU A 1 98 ? 3.178 -5.473 14.511 1.00 84.25 98 LEU A C 1
ATOM 773 O O . LEU A 1 98 ? 2.727 -4.476 13.946 1.00 84.25 98 LEU A O 1
ATOM 777 N N . THR A 1 99 ? 3.393 -6.609 13.839 1.00 84.31 99 THR A N 1
ATOM 778 C CA . THR A 1 99 ? 3.172 -6.740 12.383 1.00 84.31 99 THR A CA 1
ATOM 779 C C . THR A 1 99 ? 2.137 -7.798 12.011 1.00 84.31 99 THR A C 1
ATOM 781 O O . THR A 1 99 ? 1.888 -8.026 10.818 1.00 84.31 99 THR A O 1
ATOM 784 N N . PHE A 1 100 ? 1.495 -8.380 13.028 1.00 85.94 100 PHE A N 1
ATOM 785 C CA . PHE A 1 100 ? 0.487 -9.427 12.922 1.00 85.94 100 PHE A CA 1
ATOM 786 C C . PHE A 1 100 ? 1.032 -10.674 12.216 1.00 85.94 100 PHE A C 1
ATOM 788 O O . PHE A 1 100 ? 0.367 -11.259 11.362 1.00 85.94 100 PHE A O 1
ATOM 795 N N . GLU A 1 101 ? 2.258 -11.102 12.541 1.00 83.56 101 GLU A N 1
ATOM 796 C CA . GLU A 1 101 ? 2.856 -12.288 11.904 1.00 83.56 101 GLU A CA 1
ATOM 797 C C . GLU A 1 101 ? 2.060 -13.558 12.200 1.00 83.56 101 GLU A C 1
ATOM 799 O O . GLU A 1 101 ? 1.940 -14.443 11.351 1.00 83.56 101 GLU A O 1
ATOM 804 N N . THR A 1 102 ? 1.484 -13.612 13.399 1.00 83.19 102 THR A N 1
ATOM 805 C CA . THR A 1 102 ? 0.672 -14.737 13.872 1.00 83.19 102 THR A CA 1
ATOM 806 C C . THR A 1 102 ? -0.761 -14.739 13.335 1.00 83.19 102 THR A C 1
ATOM 808 O O . THR A 1 102 ? -1.439 -15.759 13.448 1.00 83.19 102 THR A O 1
ATOM 811 N N . LEU A 1 103 ? -1.208 -13.645 12.707 1.00 86.06 103 LEU A N 1
ATOM 812 C CA . LEU A 1 103 ? -2.561 -13.482 12.181 1.00 86.06 103 LEU A CA 1
ATOM 813 C C . LEU A 1 103 ? -2.517 -13.202 10.663 1.00 86.06 103 LEU A C 1
ATOM 815 O O . LEU A 1 103 ? -2.399 -12.048 10.240 1.00 86.06 103 LEU A O 1
ATOM 819 N N . PRO A 1 104 ? -2.663 -14.240 9.814 1.00 86.12 104 PRO A N 1
ATOM 820 C CA . PRO A 1 104 ? -2.620 -14.105 8.358 1.00 86.12 104 PRO A CA 1
ATOM 821 C C . PRO A 1 104 ? -3.507 -13.000 7.748 1.00 86.12 104 PRO A C 1
ATOM 823 O O . PRO A 1 104 ? -2.998 -12.299 6.864 1.00 86.12 104 PRO A O 1
ATOM 826 N N . PRO A 1 105 ? -4.777 -12.792 8.175 1.00 88.44 105 PRO A N 1
ATOM 827 C CA . PRO A 1 105 ? -5.639 -11.780 7.557 1.00 88.44 105 PRO A CA 1
ATOM 828 C C . PRO A 1 105 ? -5.124 -10.348 7.740 1.00 88.44 105 PRO A C 1
ATOM 830 O O . PRO A 1 105 ? -5.224 -9.541 6.816 1.00 88.44 105 PRO A O 1
ATOM 833 N N . LEU A 1 106 ? -4.499 -10.041 8.881 1.00 88.94 106 LEU A N 1
ATOM 834 C CA . LEU A 1 106 ? -3.969 -8.706 9.187 1.00 88.94 106 LEU A CA 1
ATOM 835 C C . LEU A 1 106 ? -2.470 -8.558 8.916 1.00 88.94 106 LEU A C 1
ATOM 837 O O . LEU A 1 106 ? -1.924 -7.463 9.060 1.00 88.94 106 LEU A O 1
ATOM 841 N N . LYS A 1 107 ? -1.792 -9.620 8.467 1.00 89.88 107 LYS A N 1
ATOM 842 C CA . LYS A 1 107 ? -0.355 -9.589 8.187 1.00 89.88 107 LYS A CA 1
ATOM 843 C C . LYS A 1 107 ? 0.004 -8.440 7.242 1.00 89.88 107 LYS A C 1
ATOM 845 O O . LYS A 1 107 ? -0.444 -8.396 6.087 1.00 89.88 107 LYS A O 1
ATOM 850 N N . GLY A 1 108 ? 0.859 -7.540 7.725 1.00 87.56 108 GLY A N 1
ATOM 851 C CA . GLY A 1 108 ? 1.324 -6.369 6.979 1.00 87.56 108 GLY A CA 1
ATOM 852 C C . GLY A 1 108 ? 0.403 -5.144 7.032 1.00 87.56 108 GLY A C 1
ATOM 853 O O . GLY A 1 108 ? 0.720 -4.156 6.375 1.00 87.56 108 GLY A O 1
ATOM 854 N N . LEU A 1 109 ? -0.680 -5.158 7.819 1.00 92.31 109 LEU A N 1
ATOM 855 C CA . LEU A 1 109 ? -1.550 -3.991 8.022 1.00 92.31 109 LEU A CA 1
ATOM 856 C C . LEU A 1 109 ? -0.757 -2.778 8.531 1.00 92.31 109 LEU A C 1
ATOM 858 O O . LEU A 1 109 ? -0.855 -1.698 7.957 1.00 92.31 109 LEU A O 1
ATOM 862 N N . THR A 1 110 ? 0.110 -2.979 9.524 1.00 92.19 110 THR A N 1
ATOM 863 C CA . THR A 1 110 ? 0.987 -1.937 10.080 1.00 92.19 110 THR A CA 1
ATOM 864 C C . THR A 1 110 ? 1.834 -1.252 9.004 1.00 92.19 110 THR A C 1
ATOM 866 O O . THR A 1 110 ? 2.014 -0.038 9.023 1.00 92.19 110 THR A O 1
ATOM 869 N N . ARG A 1 111 ? 2.321 -2.013 8.011 1.00 91.81 111 ARG A N 1
ATOM 870 C CA . ARG A 1 111 ? 3.082 -1.457 6.879 1.00 91.81 111 ARG A CA 1
ATOM 871 C C . ARG A 1 111 ? 2.207 -0.613 5.958 1.00 91.81 111 ARG A C 1
ATOM 873 O O . ARG A 1 111 ? 2.684 0.395 5.451 1.00 91.81 111 ARG A O 1
ATOM 880 N N . LEU A 1 112 ? 0.953 -1.011 5.743 1.00 92.44 112 LEU A N 1
ATOM 881 C CA . LEU A 1 112 ? 0.005 -0.256 4.921 1.00 92.44 112 LEU A CA 1
ATOM 882 C C . LEU A 1 112 ? -0.405 1.058 5.596 1.00 92.44 112 LEU A C 1
ATOM 884 O O . LEU A 1 112 ? -0.415 2.091 4.933 1.00 92.44 112 LEU A O 1
ATOM 888 N N . VAL A 1 113 ? -0.663 1.045 6.908 1.00 92.50 113 VAL A N 1
ATOM 889 C CA . VAL A 1 113 ? -0.946 2.270 7.680 1.00 92.50 113 VAL A CA 1
ATOM 890 C C . VAL A 1 113 ? 0.272 3.196 7.675 1.00 92.50 113 VAL A C 1
ATOM 892 O O . VAL A 1 113 ? 0.152 4.380 7.369 1.00 92.50 113 VAL A O 1
ATOM 895 N N . PHE A 1 114 ? 1.473 2.653 7.890 1.00 91.56 114 PHE A N 1
ATOM 896 C CA . PHE A 1 114 ? 2.714 3.412 7.732 1.00 91.56 114 PHE A CA 1
ATOM 897 C C . PHE A 1 114 ? 2.835 4.037 6.332 1.00 91.56 114 PHE A C 1
ATOM 899 O O . PHE A 1 114 ? 3.128 5.227 6.202 1.00 91.56 114 PHE A O 1
ATOM 906 N N . ALA A 1 115 ? 2.556 3.268 5.277 1.00 91.19 115 ALA A N 1
ATOM 907 C CA . ALA A 1 115 ? 2.578 3.764 3.904 1.00 91.19 115 ALA A CA 1
ATOM 908 C C . ALA A 1 115 ? 1.567 4.898 3.676 1.00 91.19 115 ALA A C 1
ATOM 910 O O . ALA A 1 115 ? 1.889 5.862 2.985 1.00 91.19 115 ALA A O 1
ATOM 911 N N . LEU A 1 116 ? 0.386 4.825 4.301 1.00 90.75 116 LEU A N 1
ATOM 912 C CA . LEU A 1 116 ? -0.622 5.883 4.267 1.00 90.75 116 LEU A CA 1
ATOM 913 C C . LEU A 1 116 ? -0.109 7.174 4.916 1.00 90.75 116 LEU A C 1
ATOM 915 O O . LEU A 1 116 ? -0.185 8.223 4.280 1.00 90.75 116 LEU A O 1
ATOM 919 N N . THR A 1 117 ? 0.512 7.102 6.100 1.00 88.75 117 THR A N 1
ATOM 920 C CA . THR A 1 117 ? 1.116 8.290 6.747 1.00 88.75 117 THR A CA 1
ATOM 921 C C . THR A 1 117 ? 2.230 8.917 5.905 1.00 88.75 117 THR A C 1
ATOM 923 O O . THR A 1 117 ? 2.443 10.127 5.939 1.00 88.75 117 THR A O 1
ATOM 926 N N . LYS A 1 118 ? 2.921 8.104 5.097 1.00 86.94 118 LYS A N 1
ATOM 927 C CA . LYS A 1 118 ? 3.939 8.557 4.146 1.00 86.94 118 LYS A CA 1
ATOM 928 C C . LYS A 1 118 ? 3.386 8.939 2.782 1.00 86.94 118 LYS A C 1
ATOM 930 O O . LYS A 1 118 ? 4.163 9.432 1.962 1.00 86.94 118 LYS A O 1
ATOM 935 N N . SER A 1 119 ? 2.113 8.716 2.495 1.00 86.75 119 SER A N 1
ATOM 936 C CA . SER A 1 119 ? 1.527 9.031 1.197 1.00 86.75 119 SER A CA 1
ATOM 937 C C . SER A 1 119 ? 1.582 10.534 0.944 1.00 86.75 119 SER A C 1
ATOM 939 O O . SER A 1 119 ? 1.450 11.334 1.866 1.00 86.75 119 SER A O 1
ATOM 941 N N . SER A 1 120 ? 1.727 10.946 -0.317 1.00 82.62 120 SER A N 1
ATOM 942 C CA . SER A 1 120 ? 1.638 12.364 -0.694 1.00 82.62 120 SER A CA 1
ATOM 943 C C . SER A 1 120 ? 0.301 13.010 -0.326 1.00 82.62 120 SER A C 1
ATOM 945 O O . SER A 1 120 ? 0.233 14.229 -0.313 1.00 82.62 120 SER A O 1
ATOM 947 N N . LEU A 1 121 ? -0.721 12.210 -0.007 1.00 82.94 121 LEU A N 1
ATOM 948 C CA . LEU A 1 121 ? -2.010 12.672 0.505 1.00 82.94 121 LEU A CA 1
ATOM 949 C C . LEU A 1 121 ? -1.917 13.353 1.872 1.00 82.94 121 LEU A C 1
ATOM 951 O O . LEU A 1 121 ? -2.621 14.324 2.104 1.00 82.94 121 LEU A O 1
ATOM 955 N N . LEU A 1 122 ? -1.058 12.843 2.759 1.00 83.00 122 LEU A N 1
ATOM 956 C CA . LEU A 1 122 ? -0.948 13.314 4.142 1.00 83.00 122 LEU A CA 1
ATOM 957 C C . LEU A 1 122 ? 0.354 14.073 4.397 1.00 83.00 122 LEU A C 1
ATOM 959 O O . LEU A 1 122 ? 0.672 14.392 5.538 1.00 83.00 122 LEU A O 1
ATOM 963 N N . ARG A 1 123 ? 1.156 14.346 3.361 1.00 79.88 123 ARG A N 1
ATOM 964 C CA . ARG A 1 123 ? 2.422 15.064 3.533 1.00 79.88 123 ARG A CA 1
ATOM 965 C C . ARG A 1 123 ? 2.160 16.568 3.658 1.00 79.88 123 ARG A C 1
ATOM 967 O O . ARG A 1 123 ? 1.618 17.134 2.716 1.00 79.88 123 ARG A O 1
ATOM 974 N N . 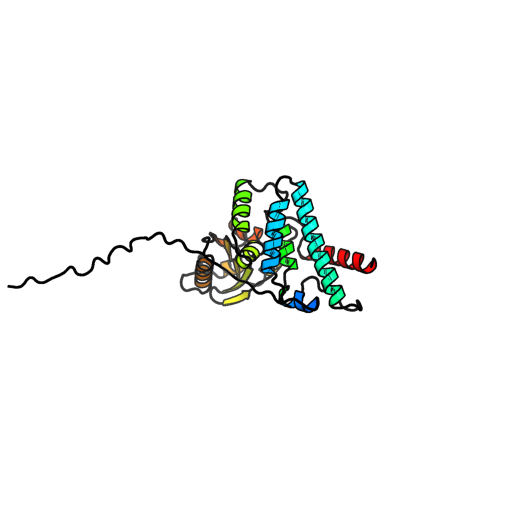PRO A 1 124 ? 2.701 17.238 4.692 1.00 67.19 124 PRO A N 1
ATOM 975 C CA . PRO A 1 124 ? 2.628 18.697 4.821 1.00 67.19 124 PRO A CA 1
ATOM 976 C C . PRO A 1 124 ? 3.563 19.437 3.844 1.00 67.19 124 PRO A C 1
ATOM 978 O O . PRO A 1 124 ? 3.629 20.659 3.817 1.00 67.19 124 PRO A O 1
ATOM 981 N N . LYS A 1 125 ? 4.362 18.715 3.043 1.00 70.12 125 LYS A N 1
ATOM 982 C CA . LYS A 1 125 ? 5.212 19.337 2.016 1.00 70.12 125 LYS A CA 1
ATOM 983 C C . LYS A 1 125 ? 4.340 19.808 0.856 1.00 70.12 125 LYS A C 1
ATOM 985 O O . LYS A 1 125 ? 3.441 19.078 0.460 1.00 70.12 125 LYS A O 1
ATOM 990 N N . HIS A 1 126 ? 4.685 20.942 0.240 1.00 66.56 126 HIS A N 1
ATOM 991 C CA . HIS A 1 126 ? 4.012 21.451 -0.960 1.00 66.56 126 HIS A CA 1
ATOM 992 C C . HIS A 1 126 ? 4.063 20.456 -2.129 1.00 66.56 126 HIS A C 1
ATOM 994 O O . HIS A 1 126 ? 4.972 20.454 -2.961 1.00 66.56 126 HIS A O 1
ATOM 1000 N N . VAL A 1 127 ? 3.051 19.600 -2.186 1.00 81.00 127 VAL A N 1
ATOM 1001 C CA . VAL A 1 127 ? 2.691 18.810 -3.352 1.00 81.00 127 VAL A CA 1
ATOM 1002 C C . VAL A 1 127 ? 1.808 19.692 -4.244 1.00 81.00 127 VAL A C 1
ATOM 1004 O O . VAL A 1 127 ? 0.940 20.393 -3.720 1.00 81.00 127 VAL A O 1
ATOM 1007 N N . PRO A 1 128 ? 1.995 19.694 -5.577 1.00 86.19 128 PRO A N 1
ATOM 1008 C CA . PRO A 1 128 ? 1.142 20.472 -6.469 1.00 86.19 128 PRO A CA 1
ATOM 1009 C C . PRO A 1 128 ? -0.339 20.137 -6.259 1.00 86.19 128 PRO A C 1
ATOM 1011 O O . PRO A 1 128 ? -0.716 18.962 -6.236 1.00 86.19 128 PRO A O 1
ATOM 1014 N N . ARG A 1 129 ? -1.185 21.165 -6.143 1.00 85.25 129 ARG A N 1
ATOM 1015 C CA . ARG A 1 129 ? -2.624 21.009 -5.870 1.00 85.25 129 ARG A CA 1
ATOM 1016 C C . ARG A 1 129 ? -3.337 20.153 -6.919 1.00 85.25 129 ARG A C 1
ATOM 1018 O O . ARG A 1 129 ? -4.215 19.365 -6.571 1.00 85.25 129 ARG A O 1
ATOM 1025 N N . ASP A 1 130 ? -2.924 20.259 -8.177 1.00 89.69 130 ASP A N 1
ATOM 1026 C CA . ASP A 1 130 ? -3.470 19.453 -9.273 1.00 89.69 130 ASP A CA 1
ATOM 1027 C C . ASP A 1 130 ? -3.166 17.966 -9.075 1.00 89.69 130 ASP A C 1
ATOM 1029 O O . ASP A 1 130 ? -4.032 17.112 -9.263 1.00 89.69 130 ASP A O 1
ATOM 1033 N N . TYR A 1 131 ? -1.952 17.651 -8.615 1.00 87.62 131 TYR A N 1
ATOM 1034 C CA . TYR A 1 131 ? -1.557 16.280 -8.319 1.00 87.62 131 TYR A CA 1
ATOM 1035 C C . TYR A 1 131 ? -2.291 15.730 -7.090 1.00 87.62 131 TYR A C 1
ATOM 1037 O O . TYR A 1 131 ? -2.731 14.583 -7.111 1.00 87.62 131 TYR A O 1
ATOM 1045 N N . LEU A 1 132 ? -2.501 16.545 -6.050 1.00 86.81 132 LEU A N 1
ATOM 1046 C CA . LEU A 1 132 ? -3.326 16.157 -4.899 1.00 86.81 132 LEU A CA 1
ATOM 1047 C C . LEU A 1 132 ? -4.779 15.890 -5.301 1.00 86.81 132 LEU A C 1
ATOM 1049 O O . LEU A 1 132 ? -5.349 14.881 -4.896 1.00 86.81 132 LEU A O 1
ATOM 1053 N N . SER A 1 133 ? -5.357 16.750 -6.140 1.00 88.56 133 SER A N 1
ATOM 1054 C CA . SER A 1 133 ? -6.730 16.591 -6.635 1.00 88.56 133 SER A CA 1
ATOM 1055 C C . SER A 1 133 ? -6.873 15.319 -7.477 1.00 88.56 133 SER A C 1
ATOM 1057 O O . SER A 1 133 ? -7.831 14.563 -7.306 1.00 88.56 133 SER A O 1
ATOM 1059 N N . TYR A 1 134 ? -5.881 15.038 -8.329 1.00 90.06 134 TYR A N 1
ATOM 1060 C CA . TYR A 1 134 ? -5.785 13.784 -9.073 1.00 90.06 134 TYR A CA 1
ATOM 1061 C C . TYR A 1 134 ? -5.731 12.569 -8.137 1.00 90.06 134 TYR A C 1
ATOM 1063 O O . TYR A 1 134 ? -6.523 11.641 -8.297 1.00 90.06 134 TYR A O 1
ATOM 1071 N N . LEU A 1 135 ? -4.846 12.577 -7.135 1.00 89.06 135 LEU A N 1
ATOM 1072 C CA . LEU A 1 135 ? -4.719 11.468 -6.189 1.00 89.06 135 LEU A CA 1
ATOM 1073 C C . LEU A 1 135 ? -5.979 11.269 -5.346 1.00 89.06 135 LEU A C 1
ATOM 1075 O O . LEU A 1 135 ? -6.392 10.130 -5.149 1.00 89.06 135 LEU A O 1
ATOM 1079 N N . HIS A 1 136 ? -6.614 12.350 -4.894 1.00 89.69 136 HIS A N 1
ATOM 1080 C CA . HIS A 1 136 ? -7.865 12.291 -4.144 1.00 89.69 136 HIS A CA 1
ATOM 1081 C C . HIS A 1 136 ? -8.970 11.642 -4.986 1.00 89.69 136 HIS A C 1
ATOM 1083 O O . HIS A 1 136 ? -9.626 10.700 -4.540 1.00 89.69 136 HIS A O 1
ATOM 1089 N N . SER A 1 137 ? -9.158 12.091 -6.231 1.00 89.88 137 SER A N 1
ATOM 1090 C CA . SER A 1 137 ? -10.140 11.490 -7.144 1.00 89.88 137 SER A CA 1
ATOM 1091 C C . SER A 1 137 ? -9.819 10.030 -7.464 1.00 89.88 137 SER A C 1
ATOM 1093 O O . SER A 1 137 ? -10.724 9.211 -7.630 1.00 89.88 137 SER A O 1
ATOM 1095 N N . LEU A 1 138 ? -8.536 9.691 -7.569 1.00 90.19 138 LEU A N 1
ATOM 1096 C CA . LEU A 1 138 ? -8.125 8.328 -7.840 1.00 90.19 138 LEU A CA 1
ATOM 1097 C C . LEU A 1 138 ? -8.430 7.432 -6.635 1.00 90.19 138 LEU A C 1
ATOM 1099 O O . LEU A 1 138 ? -9.146 6.451 -6.765 1.00 90.19 138 LEU A O 1
ATOM 1103 N N . TYR A 1 139 ? -7.958 7.786 -5.443 1.00 90.56 139 TYR A N 1
ATOM 1104 C CA . TYR A 1 139 ? -8.005 6.902 -4.274 1.00 90.56 139 TYR A CA 1
ATOM 1105 C C . TYR A 1 139 ? -9.423 6.731 -3.714 1.00 90.56 139 TYR A C 1
ATOM 1107 O O . TYR A 1 139 ? -9.741 5.683 -3.153 1.00 90.56 139 TYR A O 1
ATOM 1115 N N . THR A 1 140 ? -10.307 7.705 -3.937 1.00 90.62 140 THR A N 1
ATOM 1116 C CA . THR A 1 140 ? -11.741 7.587 -3.617 1.00 90.62 140 THR A CA 1
ATOM 1117 C C . THR A 1 140 ? -12.498 6.629 -4.543 1.00 90.62 140 THR A C 1
ATOM 1119 O O . THR A 1 140 ? -13.519 6.082 -4.140 1.00 90.62 140 THR A O 1
ATOM 1122 N N . SER A 1 141 ? -12.007 6.384 -5.763 1.00 89.94 141 SER A N 1
ATOM 1123 C CA . SER A 1 141 ? -12.672 5.512 -6.748 1.00 89.94 141 SER A CA 1
ATOM 1124 C C . SER A 1 141 ? -12.081 4.100 -6.842 1.00 89.94 141 SER A C 1
ATOM 1126 O O . SER A 1 141 ? -12.675 3.220 -7.473 1.00 89.94 141 SER A O 1
ATOM 1128 N N . LEU A 1 142 ? -10.927 3.859 -6.214 1.00 91.12 142 LEU A N 1
ATOM 1129 C CA . LEU A 1 142 ? -10.248 2.568 -6.260 1.00 91.12 142 LEU A CA 1
ATOM 1130 C C . LEU A 1 142 ? -10.913 1.517 -5.370 1.00 91.12 142 LEU A C 1
ATOM 1132 O O . LEU A 1 142 ? -11.366 1.790 -4.261 1.00 91.12 142 LEU A O 1
ATOM 1136 N N . ALA A 1 143 ? -10.892 0.273 -5.851 1.00 90.94 143 ALA A N 1
ATOM 1137 C CA . ALA A 1 143 ? -11.205 -0.884 -5.024 1.00 90.94 143 ALA A CA 1
ATOM 1138 C C . ALA A 1 143 ? -10.100 -1.115 -3.962 1.00 90.94 143 ALA A C 1
ATOM 1140 O O . ALA A 1 143 ? -8.959 -0.686 -4.170 1.00 90.94 143 ALA A O 1
ATOM 1141 N N . PRO A 1 144 ? -10.394 -1.832 -2.859 1.00 91.94 144 PRO A N 1
ATOM 1142 C CA . PRO A 1 144 ? -9.475 -1.961 -1.723 1.00 91.94 144 PRO A CA 1
ATOM 1143 C C . PRO A 1 144 ? -8.090 -2.540 -2.060 1.00 91.94 144 PRO A C 1
ATOM 1145 O O . PRO A 1 144 ? -7.067 -2.030 -1.605 1.00 91.94 144 PRO A O 1
ATOM 1148 N N . GLU A 1 145 ? -8.033 -3.577 -2.897 1.00 90.31 145 GLU A N 1
ATOM 1149 C CA . GLU A 1 145 ? -6.775 -4.214 -3.313 1.00 90.31 145 GLU A CA 1
ATOM 1150 C C . GLU A 1 145 ? -5.891 -3.285 -4.181 1.00 90.31 145 GLU A C 1
ATOM 1152 O O . GLU A 1 145 ? -4.731 -3.054 -3.816 1.00 90.31 145 GLU A O 1
ATOM 1157 N N . PRO A 1 146 ? -6.392 -2.693 -5.292 1.00 90.12 146 PRO A N 1
ATOM 1158 C CA . PRO A 1 146 ? -5.657 -1.679 -6.048 1.00 90.12 146 PRO A CA 1
ATOM 1159 C C . PRO A 1 146 ? -5.205 -0.479 -5.218 1.00 90.12 146 PRO A C 1
ATOM 1161 O O . PRO A 1 146 ? -4.102 0.027 -5.427 1.00 90.12 146 PRO A O 1
ATOM 1164 N N . LEU A 1 147 ? -6.037 -0.034 -4.275 1.00 92.00 147 LEU A N 1
ATOM 1165 C CA . LEU A 1 147 ? -5.717 1.085 -3.399 1.00 92.00 147 LEU A CA 1
ATOM 1166 C C . LEU A 1 147 ? -4.519 0.766 -2.502 1.00 92.00 147 LEU A C 1
ATOM 1168 O O . LEU A 1 147 ? -3.575 1.552 -2.438 1.00 92.00 147 LEU A O 1
ATOM 1172 N N . ALA A 1 148 ? -4.503 -0.412 -1.872 1.00 92.00 148 ALA A N 1
ATOM 1173 C CA . ALA A 1 148 ? -3.369 -0.844 -1.059 1.00 92.00 148 ALA A CA 1
ATOM 1174 C C . ALA A 1 148 ? -2.070 -0.924 -1.873 1.00 92.00 148 ALA A C 1
ATOM 1176 O O . ALA A 1 148 ? -1.011 -0.552 -1.374 1.00 92.00 148 ALA A O 1
ATOM 1177 N N . LYS A 1 149 ? -2.155 -1.330 -3.144 1.00 88.94 149 LYS A N 1
ATOM 1178 C CA . LYS A 1 149 ? -1.018 -1.345 -4.077 1.00 88.94 149 LYS A CA 1
ATOM 1179 C C . LYS A 1 149 ? -0.573 0.051 -4.526 1.00 88.94 149 LYS A C 1
ATOM 1181 O O . LYS A 1 149 ? 0.595 0.253 -4.854 1.00 88.94 149 LYS A O 1
ATOM 1186 N N . GLY A 1 150 ? -1.491 1.016 -4.552 1.00 88.44 150 GLY A N 1
ATOM 1187 C CA . GLY A 1 150 ? -1.177 2.434 -4.735 1.00 88.44 150 GLY A CA 1
ATOM 1188 C C . GLY A 1 150 ? -0.460 3.037 -3.525 1.00 88.44 150 GLY A C 1
ATOM 1189 O O . GLY A 1 150 ? 0.425 3.871 -3.694 1.00 88.44 150 GLY A O 1
ATOM 1190 N N . LEU A 1 151 ? -0.806 2.594 -2.313 1.00 90.88 151 LEU A N 1
ATOM 1191 C CA . LEU A 1 151 ? -0.178 3.042 -1.067 1.00 90.88 151 LEU A CA 1
ATOM 1192 C C . LEU A 1 151 ? 1.195 2.405 -0.840 1.00 90.88 151 LEU A C 1
ATOM 1194 O O . LEU A 1 151 ? 2.163 3.115 -0.586 1.00 90.88 151 LEU A O 1
ATOM 1198 N N . TYR A 1 152 ? 1.286 1.079 -0.943 1.00 91.69 152 TYR A N 1
ATOM 1199 C CA . TYR A 1 152 ? 2.520 0.322 -0.758 1.00 91.69 152 TYR A CA 1
ATOM 1200 C C . TYR A 1 152 ? 2.801 -0.522 -2.013 1.00 91.69 152 TYR A C 1
ATOM 1202 O O . TYR A 1 152 ? 2.202 -1.588 -2.193 1.00 91.69 152 TYR A O 1
ATOM 1210 N N . PRO A 1 153 ? 3.697 -0.050 -2.897 1.00 91.62 153 PRO A N 1
ATOM 1211 C CA . PRO A 1 153 ? 4.076 -0.772 -4.105 1.00 91.62 153 PRO A CA 1
ATOM 1212 C C . PRO A 1 153 ? 4.675 -2.149 -3.806 1.00 91.62 153 PRO A C 1
ATOM 1214 O O . PRO A 1 153 ? 5.343 -2.354 -2.794 1.00 91.62 153 PRO A O 1
ATOM 1217 N N . SER A 1 154 ? 4.506 -3.097 -4.724 1.00 91.38 154 SER A N 1
ATOM 1218 C CA . SER A 1 154 ? 5.159 -4.403 -4.623 1.00 91.38 154 SER A CA 1
ATOM 1219 C C . SER A 1 154 ? 6.518 -4.388 -5.315 1.00 91.38 154 SER A C 1
ATOM 1221 O O . SER A 1 154 ? 6.627 -4.017 -6.484 1.00 91.38 154 SER A O 1
ATOM 1223 N N . LEU A 1 155 ? 7.554 -4.841 -4.608 1.00 92.31 155 LEU A N 1
ATOM 1224 C CA . LEU A 1 155 ? 8.903 -5.000 -5.143 1.00 92.31 155 LEU A CA 1
ATOM 1225 C C . LEU A 1 155 ? 9.202 -6.476 -5.411 1.00 92.31 155 LEU A C 1
ATOM 1227 O O . LEU A 1 155 ? 9.012 -7.336 -4.548 1.00 92.31 155 LEU A O 1
ATOM 1231 N N . SER A 1 156 ? 9.693 -6.767 -6.611 1.00 92.25 156 SER A N 1
ATOM 1232 C CA . SER A 1 156 ? 10.175 -8.092 -6.997 1.00 92.25 156 SER A CA 1
ATOM 1233 C C . SER A 1 156 ? 11.594 -8.014 -7.540 1.00 92.25 156 SER A C 1
ATOM 1235 O O . SER A 1 156 ? 11.949 -7.070 -8.248 1.00 92.25 156 SER A O 1
ATOM 1237 N N . ALA A 1 157 ? 12.400 -9.019 -7.219 1.00 91.94 157 ALA A N 1
ATOM 1238 C CA . ALA A 1 157 ? 13.773 -9.120 -7.674 1.00 91.94 157 ALA A CA 1
ATOM 1239 C C . ALA A 1 157 ? 13.959 -10.239 -8.691 1.00 91.94 157 ALA A C 1
ATOM 1241 O O . ALA A 1 157 ? 13.324 -11.299 -8.643 1.00 91.94 157 ALA A O 1
ATOM 1242 N N . TRP A 1 158 ? 14.860 -9.976 -9.625 1.00 90.81 158 TRP A N 1
ATOM 1243 C CA . TRP A 1 158 ? 15.109 -10.783 -10.802 1.00 90.81 158 TRP A CA 1
ATOM 1244 C C . TRP A 1 158 ? 16.618 -10.943 -10.978 1.00 90.81 158 TRP A C 1
ATOM 1246 O O . TRP A 1 158 ? 17.380 -9.971 -10.971 1.00 90.81 158 TRP A O 1
ATOM 1256 N N . SER A 1 159 ? 17.061 -12.191 -11.121 1.00 86.19 159 SER A N 1
ATOM 1257 C CA . SER A 1 159 ? 18.459 -12.506 -11.425 1.00 86.19 159 SER A CA 1
ATOM 1258 C C . SER A 1 159 ? 18.727 -12.386 -12.921 1.00 86.19 159 SER A C 1
ATOM 1260 O O . SER A 1 159 ? 19.766 -11.884 -13.324 1.00 86.19 159 SER A O 1
ATOM 1262 N N . THR A 1 160 ? 17.773 -12.786 -13.756 1.00 84.88 160 THR A N 1
ATOM 1263 C CA . THR A 1 160 ? 17.826 -12.649 -15.217 1.00 84.88 160 THR A CA 1
ATOM 1264 C C . THR A 1 160 ? 16.492 -12.118 -15.736 1.00 84.88 160 THR A C 1
ATOM 1266 O O . THR A 1 160 ? 15.533 -11.966 -14.983 1.00 84.88 160 THR A O 1
ATOM 1269 N N . LEU A 1 161 ? 16.392 -11.857 -17.041 1.00 84.88 161 LEU A N 1
ATOM 1270 C CA . LEU A 1 161 ? 15.148 -11.403 -17.679 1.00 84.88 161 LEU A CA 1
ATOM 1271 C C . LEU A 1 161 ? 13.996 -12.426 -17.598 1.00 84.88 161 LEU A C 1
ATOM 1273 O O . LEU A 1 161 ? 12.833 -12.056 -17.792 1.00 84.88 161 LEU A O 1
ATOM 1277 N N . ASP A 1 162 ? 14.313 -13.689 -17.293 1.00 85.88 162 ASP A N 1
ATOM 1278 C CA . ASP A 1 162 ? 13.364 -14.803 -17.253 1.00 85.88 162 ASP A CA 1
ATOM 1279 C C . ASP A 1 162 ? 13.185 -15.424 -15.858 1.00 85.88 162 ASP A C 1
ATOM 1281 O O . ASP A 1 162 ? 12.171 -16.084 -15.604 1.00 85.88 162 ASP A O 1
ATOM 1285 N N . THR A 1 163 ? 14.104 -15.163 -14.926 1.00 87.06 163 THR A N 1
ATOM 1286 C CA . THR A 1 163 ? 14.094 -15.761 -13.586 1.00 87.06 163 THR A CA 1
ATOM 1287 C C . THR A 1 163 ? 13.795 -14.714 -12.515 1.00 87.06 163 THR A C 1
ATOM 1289 O O . THR A 1 163 ? 14.618 -13.849 -12.211 1.00 87.06 163 THR A O 1
ATOM 1292 N N . CYS A 1 164 ? 12.608 -14.825 -11.914 1.00 88.06 164 CYS A N 1
ATOM 1293 C CA . CYS A 1 164 ? 12.220 -14.067 -10.726 1.00 88.06 164 CYS A CA 1
ATOM 1294 C C . CYS A 1 164 ? 12.648 -14.848 -9.480 1.00 88.06 164 CYS A C 1
ATOM 1296 O O . CYS A 1 164 ? 12.358 -16.041 -9.385 1.00 88.06 164 CYS A O 1
ATOM 1298 N N . VAL A 1 165 ? 13.358 -14.181 -8.571 1.00 88.06 165 VAL A N 1
ATOM 1299 C CA . VAL A 1 165 ? 13.967 -14.790 -7.379 1.00 88.06 165 VAL A CA 1
ATOM 1300 C C . VAL A 1 165 ? 13.097 -14.565 -6.150 1.00 88.06 165 VAL A C 1
ATOM 1302 O O . VAL A 1 165 ? 12.853 -15.494 -5.389 1.00 88.06 165 VAL A O 1
ATOM 1305 N N . ALA A 1 166 ? 12.608 -13.338 -5.975 1.00 85.75 166 ALA A N 1
ATOM 1306 C CA . ALA A 1 166 ? 11.839 -12.950 -4.804 1.00 85.75 166 ALA A CA 1
ATOM 1307 C C . ALA A 1 166 ? 10.713 -11.986 -5.178 1.00 85.75 166 ALA A C 1
ATOM 1309 O O . ALA A 1 166 ? 10.850 -11.142 -6.068 1.00 85.75 166 ALA A O 1
ATOM 1310 N N . THR A 1 167 ? 9.597 -12.102 -4.465 1.00 86.31 167 THR A N 1
ATOM 1311 C CA . THR A 1 167 ? 8.408 -11.254 -4.607 1.00 86.31 167 THR A CA 1
ATOM 1312 C C . THR A 1 167 ? 8.040 -10.656 -3.256 1.00 86.31 167 THR A C 1
ATOM 1314 O O . THR A 1 167 ? 8.208 -11.326 -2.240 1.00 86.31 167 THR A O 1
ATOM 1317 N N . ASN A 1 168 ? 7.477 -9.446 -3.248 1.00 83.88 168 ASN A N 1
ATOM 1318 C CA . ASN A 1 168 ? 7.076 -8.718 -2.036 1.00 83.88 168 ASN A CA 1
ATOM 1319 C C . ASN A 1 168 ? 8.248 -8.450 -1.082 1.00 83.88 168 ASN A C 1
ATOM 1321 O O . ASN A 1 168 ? 8.138 -8.606 0.135 1.00 83.88 168 ASN A O 1
ATOM 1325 N N . MET A 1 169 ? 9.382 -8.050 -1.657 1.00 87.12 169 MET A N 1
ATOM 1326 C CA . MET A 1 169 ? 10.532 -7.590 -0.887 1.00 87.12 169 MET A CA 1
ATOM 1327 C C . MET A 1 169 ? 10.223 -6.266 -0.176 1.00 87.12 169 MET A C 1
ATOM 1329 O O . MET A 1 169 ? 9.437 -5.468 -0.693 1.00 87.12 169 MET A O 1
ATOM 1333 N N . PRO A 1 170 ? 10.837 -6.013 0.993 1.00 85.31 170 PRO A N 1
ATOM 1334 C CA . PRO A 1 170 ? 10.686 -4.738 1.683 1.00 85.31 170 PRO A CA 1
ATOM 1335 C C . PRO A 1 170 ? 11.214 -3.583 0.823 1.00 85.31 170 PRO A C 1
ATOM 1337 O O . PRO A 1 170 ? 12.196 -3.725 0.091 1.00 85.31 170 PRO A O 1
ATOM 1340 N N . LEU A 1 171 ? 10.564 -2.424 0.925 1.00 87.31 171 LEU A N 1
ATOM 1341 C CA . LEU A 1 171 ? 10.844 -1.241 0.103 1.00 87.31 171 LEU A CA 1
ATOM 1342 C C . LEU A 1 171 ? 12.019 -0.421 0.663 1.00 87.31 171 LEU A C 1
ATOM 1344 O O . LEU A 1 171 ? 11.871 0.766 0.962 1.00 87.31 171 LEU A O 1
ATOM 1348 N N . ARG A 1 172 ? 13.180 -1.070 0.831 1.00 86.75 172 ARG A N 1
ATOM 1349 C CA . ARG A 1 172 ? 14.432 -0.489 1.353 1.00 86.75 172 ARG A CA 1
ATOM 1350 C C . ARG A 1 172 ? 15.526 -0.475 0.294 1.00 86.75 172 ARG A C 1
ATOM 1352 O O . ARG A 1 172 ? 15.591 -1.364 -0.552 1.00 86.75 172 ARG A O 1
ATOM 1359 N N . LYS A 1 173 ? 16.457 0.475 0.397 1.00 83.19 173 LYS A N 1
ATOM 1360 C CA . LYS A 1 173 ? 17.666 0.526 -0.438 1.00 83.19 173 LYS A CA 1
ATOM 1361 C C . LYS A 1 173 ? 18.606 -0.643 -0.154 1.00 83.19 173 LYS A C 1
ATOM 1363 O O . LYS A 1 173 ? 19.227 -1.155 -1.081 1.00 83.19 173 LYS A O 1
ATOM 1368 N N . SER A 1 174 ? 18.678 -1.118 1.093 1.00 81.69 174 SER A N 1
ATOM 1369 C CA . SER A 1 174 ? 19.503 -2.285 1.454 1.00 81.69 174 SER A CA 1
ATOM 1370 C C . SER A 1 174 ? 19.102 -3.550 0.688 1.00 81.69 174 SER A C 1
ATOM 1372 O O . SER A 1 174 ? 19.960 -4.344 0.300 1.00 81.69 174 SER A O 1
ATOM 1374 N N . SER A 1 175 ? 17.812 -3.685 0.376 1.00 82.62 175 SER A N 1
ATOM 1375 C CA . SER A 1 175 ? 17.251 -4.794 -0.396 1.00 82.62 175 SER A CA 1
ATOM 1376 C C . SER A 1 175 ? 17.623 -4.767 -1.883 1.00 82.62 175 SER A C 1
ATOM 1378 O O . SER A 1 175 ? 17.354 -5.736 -2.585 1.00 82.62 175 SER A O 1
ATOM 1380 N N . LEU A 1 176 ? 18.254 -3.692 -2.372 1.00 81.88 176 LEU A N 1
ATOM 1381 C CA . LEU A 1 176 ? 18.627 -3.522 -3.781 1.00 81.88 176 LEU A CA 1
ATOM 1382 C C . LEU A 1 176 ? 20.043 -4.019 -4.120 1.00 81.88 176 LEU A C 1
ATOM 1384 O O . LEU A 1 176 ? 20.486 -3.909 -5.265 1.00 81.88 176 LEU A O 1
ATOM 1388 N N . SER A 1 177 ? 20.765 -4.594 -3.160 1.00 75.56 177 SER A N 1
ATOM 1389 C CA . SER A 1 177 ? 22.185 -4.937 -3.313 1.00 75.56 177 SER A CA 1
ATOM 1390 C C . SER A 1 177 ? 22.461 -6.320 -3.928 1.00 75.56 177 SER A C 1
ATOM 1392 O O . SER A 1 177 ? 23.527 -6.535 -4.512 1.00 75.56 177 SER A O 1
ATOM 1394 N N . GLU A 1 178 ? 21.515 -7.255 -3.836 1.00 79.06 178 GLU A N 1
ATOM 1395 C CA . GLU A 1 178 ? 21.784 -8.675 -4.105 1.00 79.06 178 GLU A CA 1
ATOM 1396 C C . GLU A 1 178 ? 21.539 -9.094 -5.562 1.00 79.06 178 GLU A C 1
ATOM 1398 O O . GLU A 1 178 ? 22.232 -9.965 -6.089 1.00 79.06 178 GLU A O 1
ATOM 1403 N N . HIS A 1 179 ? 20.583 -8.462 -6.242 1.00 86.12 179 HIS A N 1
ATOM 1404 C CA . HIS A 1 179 ? 20.078 -8.899 -7.543 1.00 86.12 179 HIS A CA 1
ATOM 1405 C C . HIS A 1 179 ? 20.376 -7.925 -8.690 1.00 86.12 179 HIS A C 1
ATOM 1407 O O . HIS A 1 179 ? 20.797 -6.781 -8.505 1.00 86.12 179 HIS A O 1
ATOM 1413 N N . LEU A 1 180 ? 20.184 -8.413 -9.919 1.00 86.50 180 LEU A N 1
ATOM 1414 C CA . LEU A 1 180 ? 20.521 -7.681 -11.140 1.00 86.50 180 LEU A CA 1
ATOM 1415 C C . LEU A 1 180 ? 19.404 -6.723 -11.565 1.00 86.50 180 LEU A C 1
ATOM 1417 O O . LEU A 1 180 ? 19.676 -5.599 -11.986 1.00 86.50 180 LEU A O 1
ATOM 1421 N N . ILE A 1 181 ? 18.149 -7.150 -11.452 1.00 90.00 181 ILE A N 1
ATOM 1422 C CA . ILE A 1 181 ? 16.997 -6.371 -11.899 1.00 90.00 181 ILE A CA 1
ATOM 1423 C C . ILE A 1 181 ? 15.963 -6.321 -10.778 1.00 90.00 181 ILE A C 1
ATOM 1425 O O . ILE A 1 181 ? 15.658 -7.337 -10.153 1.00 90.00 181 ILE A O 1
ATOM 1429 N N . TYR A 1 182 ? 15.382 -5.145 -10.569 1.00 91.94 182 TYR A N 1
ATOM 1430 C CA . TYR A 1 182 ? 14.249 -4.954 -9.673 1.00 91.94 182 TYR A CA 1
ATOM 1431 C C . TYR A 1 182 ? 13.053 -4.432 -10.452 1.00 91.94 182 TYR A C 1
ATOM 1433 O O . TYR A 1 182 ? 13.174 -3.531 -11.276 1.00 91.94 182 TYR A O 1
ATOM 1441 N N . LEU A 1 183 ? 11.889 -5.005 -10.186 1.00 92.19 183 LEU A N 1
ATOM 1442 C CA . LEU A 1 183 ? 10.615 -4.569 -10.731 1.00 92.19 183 LEU A CA 1
ATOM 1443 C C . LEU A 1 183 ? 9.772 -4.060 -9.566 1.00 92.19 183 LEU A C 1
ATOM 1445 O O . LEU A 1 183 ? 9.358 -4.839 -8.704 1.00 92.19 183 LEU A O 1
ATOM 1449 N N . LEU A 1 184 ? 9.542 -2.753 -9.568 1.00 92.31 184 LEU A N 1
ATOM 1450 C CA . LEU A 1 184 ? 8.630 -2.063 -8.677 1.00 92.31 184 LEU A CA 1
ATOM 1451 C C . LEU A 1 184 ? 7.300 -1.879 -9.394 1.00 92.31 184 LEU A C 1
ATOM 1453 O O . LEU A 1 184 ? 7.220 -1.298 -10.478 1.00 92.31 184 LEU A O 1
ATOM 1457 N N . GLU A 1 185 ? 6.253 -2.358 -8.754 1.00 91.00 185 GLU A N 1
ATOM 1458 C CA . GLU A 1 185 ? 4.905 -2.275 -9.260 1.00 91.00 185 GLU A CA 1
ATOM 1459 C C . GLU A 1 185 ? 4.038 -1.462 -8.299 1.00 91.00 185 GLU A C 1
ATOM 1461 O O . GLU A 1 185 ? 3.652 -1.929 -7.228 1.00 91.00 185 GLU A O 1
ATOM 1466 N N . ALA A 1 186 ? 3.728 -0.239 -8.715 1.00 89.94 186 ALA A N 1
ATOM 1467 C CA . ALA A 1 186 ? 2.729 0.627 -8.113 1.00 89.94 186 ALA A CA 1
ATOM 1468 C C . ALA A 1 186 ? 1.480 0.677 -9.007 1.00 89.94 186 ALA A C 1
ATOM 1470 O O . ALA A 1 186 ? 1.491 0.234 -10.157 1.00 89.94 186 ALA A O 1
ATOM 1471 N N . TYR A 1 187 ? 0.394 1.256 -8.497 1.00 88.12 187 TYR A N 1
ATOM 1472 C CA . TYR A 1 187 ? -0.863 1.331 -9.245 1.00 88.12 187 TYR A CA 1
ATOM 1473 C C . TYR A 1 187 ? -0.750 2.126 -10.564 1.00 88.12 187 TYR A C 1
ATOM 1475 O O . TYR A 1 187 ? -1.228 1.686 -11.608 1.00 88.12 187 TYR A O 1
ATOM 1483 N N . SER A 1 188 ? -0.086 3.285 -10.537 1.00 88.44 188 SER A N 1
ATOM 1484 C CA . SER A 1 188 ? 0.077 4.180 -11.696 1.00 88.44 188 SER A CA 1
ATOM 1485 C C . SER A 1 188 ? 1.440 4.071 -12.388 1.00 88.44 188 SER A C 1
ATOM 1487 O O . SER A 1 188 ? 1.627 4.643 -13.464 1.00 88.44 188 SER A O 1
ATOM 1489 N N . LEU A 1 189 ? 2.391 3.340 -11.800 1.00 90.88 189 LEU A N 1
ATOM 1490 C CA . LEU A 1 189 ? 3.780 3.260 -12.248 1.00 90.88 189 LEU A CA 1
ATOM 1491 C C . LEU A 1 189 ? 4.299 1.825 -12.151 1.00 90.88 189 LEU A C 1
ATOM 1493 O O . LEU A 1 189 ? 4.223 1.188 -11.107 1.00 90.88 189 LEU A O 1
ATOM 1497 N N . VAL A 1 190 ? 4.926 1.357 -13.223 1.00 92.50 190 VAL A N 1
ATOM 1498 C CA . VAL A 1 190 ? 5.738 0.141 -13.240 1.00 92.50 190 VAL A CA 1
ATOM 1499 C C . VAL A 1 190 ? 7.169 0.551 -13.567 1.00 92.50 190 VAL A C 1
ATOM 1501 O O . VAL A 1 190 ? 7.476 0.898 -14.709 1.00 92.50 190 VAL A O 1
ATOM 1504 N N . ALA A 1 191 ? 8.045 0.530 -12.567 1.00 92.19 191 ALA A N 1
ATOM 1505 C CA . ALA A 1 191 ? 9.444 0.908 -12.718 1.00 92.19 191 ALA A CA 1
ATOM 1506 C C . ALA A 1 191 ? 10.340 -0.335 -12.697 1.00 92.19 191 ALA A C 1
ATOM 1508 O O . ALA A 1 191 ? 10.246 -1.177 -11.806 1.00 92.19 191 ALA A O 1
ATOM 1509 N N . VAL A 1 192 ? 11.221 -0.452 -13.686 1.00 92.75 192 VAL A N 1
ATOM 1510 C CA . VAL A 1 192 ? 12.222 -1.517 -13.783 1.00 92.75 192 VAL A CA 1
ATOM 1511 C C . VAL A 1 192 ? 13.590 -0.898 -13.570 1.00 92.75 192 VAL A C 1
ATOM 1513 O O . VAL A 1 192 ? 14.036 -0.121 -14.409 1.00 92.75 192 VAL A O 1
ATOM 1516 N N . LEU A 1 193 ? 14.256 -1.252 -12.478 1.00 91.06 193 LEU A N 1
ATOM 1517 C CA . LEU A 1 193 ? 15.605 -0.803 -12.170 1.00 91.06 193 LEU A CA 1
ATOM 1518 C C . LEU A 1 193 ? 16.624 -1.866 -12.587 1.00 91.06 193 LEU A C 1
ATOM 1520 O O . LEU A 1 193 ? 16.594 -2.997 -12.101 1.00 91.06 193 LEU A O 1
ATOM 1524 N N . TYR A 1 194 ? 17.556 -1.478 -13.452 1.00 89.94 194 TYR A N 1
ATOM 1525 C CA . TYR A 1 194 ? 18.742 -2.260 -13.789 1.00 89.94 194 TYR A CA 1
ATOM 1526 C C . TYR A 1 194 ? 19.913 -1.804 -12.920 1.00 89.94 194 TYR A C 1
ATOM 1528 O O . TYR A 1 194 ? 20.314 -0.637 -12.973 1.00 89.94 194 TYR A O 1
ATOM 1536 N N . THR A 1 195 ? 20.483 -2.714 -12.128 1.00 88.69 195 THR A N 1
ATOM 1537 C CA . THR A 1 195 ? 21.653 -2.387 -11.304 1.00 88.69 195 THR A CA 1
ATOM 1538 C C . THR A 1 195 ? 22.912 -2.226 -12.148 1.00 88.69 195 THR A C 1
ATOM 1540 O O . THR A 1 195 ? 22.991 -2.678 -13.291 1.00 88.69 195 THR A O 1
ATOM 1543 N N . ARG 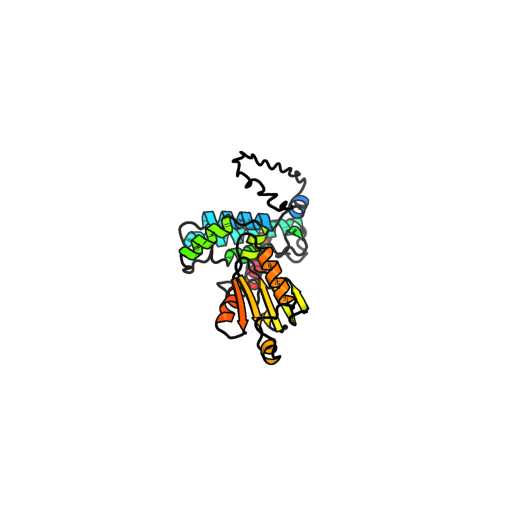A 1 196 ? 23.954 -1.618 -11.573 1.00 85.38 196 ARG A N 1
ATOM 1544 C CA . ARG A 1 196 ? 25.257 -1.474 -12.239 1.00 85.38 196 ARG A CA 1
ATOM 1545 C C . ARG A 1 196 ? 25.831 -2.820 -12.708 1.00 85.38 196 ARG A C 1
ATOM 1547 O O . ARG A 1 196 ? 26.287 -2.920 -13.843 1.00 85.38 196 ARG A O 1
ATOM 1554 N N . ARG A 1 197 ? 25.687 -3.871 -11.891 1.00 83.50 197 ARG A N 1
ATOM 1555 C CA . ARG A 1 197 ? 26.079 -5.251 -12.239 1.00 83.50 197 ARG A CA 1
ATOM 1556 C C . ARG A 1 197 ? 25.323 -5.782 -13.462 1.00 83.50 197 ARG A C 1
ATOM 1558 O O . ARG A 1 197 ? 25.895 -6.482 -14.291 1.00 83.50 197 ARG A O 1
ATOM 1565 N N . ALA A 1 198 ? 24.044 -5.433 -13.603 1.00 80.25 198 ALA A N 1
ATOM 1566 C CA . ALA A 1 198 ? 23.244 -5.837 -14.757 1.00 80.25 198 ALA A CA 1
ATOM 1567 C C . ALA A 1 198 ? 23.719 -5.174 -16.059 1.00 80.25 198 ALA A C 1
ATOM 1569 O O . ALA A 1 198 ? 23.702 -5.794 -17.124 1.00 80.25 198 ALA A O 1
ATOM 1570 N N . LEU A 1 199 ? 24.169 -3.922 -15.966 1.00 78.56 199 LEU A N 1
ATOM 1571 C CA . LEU A 1 199 ? 24.697 -3.163 -17.099 1.00 78.56 199 LEU A CA 1
ATOM 1572 C C . LEU A 1 199 ? 26.074 -3.679 -17.537 1.00 78.56 199 LEU A C 1
ATOM 1574 O O . LEU A 1 199 ? 26.330 -3.788 -18.734 1.00 78.56 199 LEU A O 1
ATOM 1578 N N . GLU A 1 200 ? 26.927 -4.062 -16.584 1.00 78.56 200 GLU A N 1
ATOM 1579 C CA . GLU A 1 200 ? 28.219 -4.713 -16.850 1.00 78.56 200 GLU A CA 1
ATOM 1580 C C . GLU A 1 200 ? 28.038 -6.056 -17.581 1.00 78.56 200 GLU A C 1
ATOM 1582 O O . GLU A 1 200 ? 28.790 -6.373 -18.502 1.00 78.56 200 GLU A O 1
ATOM 1587 N N . GLY A 1 201 ? 26.971 -6.794 -17.259 1.00 74.50 201 GLY A N 1
ATOM 1588 C CA . GLY A 1 201 ? 26.585 -8.039 -17.930 1.00 74.50 201 GLY A CA 1
ATOM 1589 C C . GLY A 1 201 ? 25.985 -7.889 -19.338 1.00 74.50 201 GLY A C 1
ATOM 1590 O O . GLY A 1 201 ? 25.517 -8.883 -19.889 1.00 74.50 201 GLY A O 1
ATOM 1591 N N . LYS A 1 202 ? 25.962 -6.680 -19.927 1.00 73.62 202 LYS A N 1
ATOM 1592 C CA . LYS A 1 202 ? 25.361 -6.380 -21.248 1.00 73.62 202 LYS A CA 1
ATOM 1593 C C . LYS A 1 202 ? 23.903 -6.848 -21.391 1.00 73.62 202 LYS A C 1
ATOM 1595 O O . LYS A 1 202 ? 23.478 -7.264 -22.471 1.00 73.62 202 LYS A O 1
ATOM 1600 N N . LEU A 1 203 ? 23.115 -6.775 -20.316 1.00 78.25 203 LEU A N 1
ATOM 1601 C CA . LEU A 1 203 ? 21.683 -7.063 -20.395 1.00 78.25 203 LEU A CA 1
ATOM 1602 C C . LEU A 1 203 ? 20.984 -6.057 -21.321 1.00 78.25 203 LEU A C 1
ATOM 1604 O O . LEU A 1 203 ? 21.207 -4.849 -21.241 1.00 78.25 203 LEU A O 1
ATOM 1608 N N . GLN A 1 204 ? 20.127 -6.563 -22.211 1.00 77.69 204 GLN A N 1
ATOM 1609 C CA . GLN A 1 204 ? 19.399 -5.726 -23.164 1.00 77.69 204 GLN A CA 1
ATOM 1610 C C . GLN A 1 204 ? 18.334 -4.878 -22.455 1.00 77.69 204 GLN A C 1
ATOM 1612 O O . GLN A 1 204 ? 17.514 -5.390 -21.686 1.00 77.69 204 GLN A O 1
ATOM 1617 N N . MET A 1 205 ? 18.338 -3.580 -22.762 1.00 80.19 205 MET A N 1
ATOM 1618 C CA . MET A 1 205 ? 17.368 -2.599 -22.285 1.00 80.19 205 MET A CA 1
ATOM 1619 C C . MET A 1 205 ? 16.812 -1.827 -23.494 1.00 80.19 205 MET A C 1
ATOM 1621 O O . MET A 1 205 ? 17.607 -1.233 -24.224 1.00 80.19 205 MET A O 1
ATOM 1625 N N . PRO A 1 206 ? 15.486 -1.797 -23.729 1.00 82.31 206 PRO A N 1
ATOM 1626 C CA . PRO A 1 206 ? 14.415 -2.464 -22.979 1.00 82.31 206 PRO A CA 1
ATOM 1627 C C . PRO A 1 206 ? 14.447 -4.000 -23.118 1.00 82.31 206 PRO A C 1
ATOM 1629 O O . PRO A 1 206 ? 15.050 -4.524 -24.054 1.00 82.31 206 PRO A O 1
ATOM 1632 N N . PRO A 1 207 ? 13.770 -4.742 -22.220 1.00 86.19 207 PRO A N 1
ATOM 1633 C CA . PRO A 1 207 ? 13.761 -6.198 -22.267 1.00 86.19 207 PRO A CA 1
ATOM 1634 C C . PRO A 1 207 ? 13.034 -6.693 -23.532 1.00 86.19 207 PRO A C 1
ATOM 1636 O O . PRO A 1 207 ? 11.996 -6.116 -23.903 1.00 86.19 207 PRO A O 1
ATOM 1639 N N . PRO A 1 208 ? 13.529 -7.767 -24.178 1.00 86.75 208 PRO A N 1
ATOM 1640 C CA . PRO A 1 208 ? 12.977 -8.275 -25.425 1.00 86.75 208 PRO A CA 1
ATOM 1641 C C . PRO A 1 208 ? 11.557 -8.821 -25.236 1.00 86.75 208 PRO A C 1
ATOM 1643 O O . PRO A 1 208 ? 11.144 -9.212 -24.144 1.00 86.75 208 PRO A O 1
ATOM 1646 N N . HIS A 1 209 ? 10.778 -8.867 -26.319 1.00 84.25 209 HIS A N 1
ATOM 1647 C CA . HIS A 1 209 ? 9.346 -9.186 -26.252 1.00 84.25 209 HIS A CA 1
ATOM 1648 C C . HIS A 1 209 ? 9.014 -10.589 -25.728 1.00 84.25 209 HIS A C 1
ATOM 1650 O O . HIS A 1 209 ? 7.922 -10.787 -25.191 1.00 84.25 209 HIS A O 1
ATOM 1656 N N . HIS A 1 210 ? 9.929 -11.544 -25.888 1.00 84.75 210 HIS A N 1
ATOM 1657 C CA . HIS A 1 210 ? 9.747 -12.923 -25.441 1.00 84.75 210 HIS A CA 1
ATOM 1658 C C . HIS A 1 210 ? 10.084 -13.124 -23.956 1.00 84.75 210 HIS A C 1
ATOM 1660 O O . HIS A 1 210 ? 9.582 -14.092 -23.376 1.00 84.75 210 HIS A O 1
ATOM 1666 N N . ALA A 1 211 ? 10.854 -12.208 -23.352 1.00 88.44 211 ALA A N 1
ATOM 1667 C CA . ALA A 1 211 ? 11.294 -12.311 -21.966 1.00 88.44 211 ALA A CA 1
ATOM 1668 C C . ALA A 1 211 ? 10.110 -12.342 -20.995 1.00 88.44 211 ALA A C 1
ATOM 1670 O O . ALA A 1 211 ? 9.121 -11.607 -21.155 1.00 88.44 211 ALA A O 1
ATOM 1671 N N . LYS A 1 212 ? 10.231 -13.154 -19.943 1.00 89.38 212 LYS A N 1
ATOM 1672 C CA . LYS A 1 212 ? 9.222 -13.277 -18.886 1.00 89.38 212 LYS A CA 1
ATOM 1673 C C . LYS A 1 212 ? 8.952 -11.929 -18.232 1.00 89.38 212 LYS A C 1
ATOM 1675 O O . LYS A 1 212 ? 7.787 -11.590 -18.065 1.00 89.38 212 LYS A O 1
ATOM 1680 N N . LEU A 1 213 ? 9.982 -11.117 -17.979 1.00 88.75 213 LEU A N 1
ATOM 1681 C CA . LEU A 1 213 ? 9.824 -9.766 -17.433 1.00 88.75 213 LEU A CA 1
ATOM 1682 C C . LEU A 1 213 ? 8.878 -8.902 -18.286 1.00 88.75 213 LEU A C 1
ATOM 1684 O O . LEU A 1 213 ? 7.972 -8.254 -17.761 1.00 88.75 213 LEU A O 1
ATOM 1688 N N . ARG A 1 214 ? 9.015 -8.933 -19.621 1.00 90.00 214 ARG A N 1
ATOM 1689 C CA . ARG A 1 214 ? 8.146 -8.159 -20.523 1.00 90.00 214 ARG A CA 1
ATOM 1690 C C . ARG A 1 214 ? 6.719 -8.710 -20.562 1.00 90.00 214 ARG A C 1
ATOM 1692 O O . ARG A 1 214 ? 5.776 -7.922 -20.650 1.00 90.00 214 ARG A O 1
ATOM 1699 N N . LYS A 1 215 ? 6.547 -10.035 -20.481 1.00 90.56 215 LYS A N 1
ATOM 1700 C CA . LYS A 1 215 ? 5.229 -10.683 -20.357 1.00 90.56 215 LYS A CA 1
ATOM 1701 C C . LYS A 1 215 ? 4.549 -10.325 -19.035 1.00 90.56 215 LYS A C 1
ATOM 1703 O O . LYS A 1 215 ? 3.364 -10.009 -19.055 1.00 90.56 215 LYS A O 1
ATOM 1708 N N . THR A 1 216 ? 5.297 -10.290 -17.933 1.00 89.50 216 THR A N 1
ATOM 1709 C CA . THR A 1 216 ? 4.807 -9.830 -16.629 1.00 89.50 216 THR A CA 1
ATOM 1710 C C . THR A 1 216 ? 4.318 -8.391 -16.732 1.00 89.50 216 THR A C 1
ATOM 1712 O O . THR A 1 216 ? 3.153 -8.147 -16.466 1.00 89.50 216 THR A O 1
ATOM 1715 N N . ILE A 1 217 ? 5.122 -7.459 -17.257 1.00 90.19 217 ILE A N 1
ATOM 1716 C CA . ILE A 1 217 ? 4.700 -6.055 -17.433 1.00 90.19 217 ILE A CA 1
ATOM 1717 C C . ILE A 1 217 ? 3.420 -5.946 -18.280 1.00 90.19 217 ILE A C 1
ATOM 1719 O O . ILE A 1 217 ? 2.522 -5.176 -17.951 1.00 90.19 217 ILE A O 1
ATOM 1723 N N . LYS A 1 218 ? 3.299 -6.726 -19.365 1.00 90.25 218 LYS A N 1
ATOM 1724 C CA . LYS A 1 218 ? 2.068 -6.764 -20.179 1.00 90.25 218 LYS A CA 1
ATOM 1725 C C . LYS A 1 218 ? 0.862 -7.292 -19.397 1.00 90.25 218 LYS A C 1
ATOM 1727 O O . LYS A 1 218 ? -0.233 -6.773 -19.582 1.00 90.25 218 LYS A O 1
ATOM 1732 N N . LYS A 1 219 ? 1.056 -8.313 -18.558 1.00 90.62 219 LYS A N 1
ATOM 1733 C CA . LYS A 1 219 ? 0.011 -8.857 -17.686 1.00 90.62 219 LYS A CA 1
ATOM 1734 C C . LYS A 1 219 ? -0.455 -7.800 -16.683 1.00 90.62 219 LYS A C 1
ATOM 1736 O O . LYS A 1 219 ? -1.649 -7.539 -16.627 1.00 90.62 219 LYS A O 1
ATOM 1741 N N . LEU A 1 220 ? 0.478 -7.121 -16.016 1.00 86.75 220 LEU A N 1
ATOM 1742 C CA . LEU A 1 220 ? 0.167 -6.064 -15.048 1.00 86.75 220 LEU A CA 1
ATOM 1743 C C . LEU A 1 220 ? -0.636 -4.925 -15.689 1.00 86.75 220 LEU A C 1
ATOM 1745 O O . LEU A 1 220 ? -1.671 -4.522 -15.174 1.00 86.75 220 LEU A O 1
ATOM 1749 N N . LYS A 1 221 ? -0.243 -4.484 -16.893 1.00 87.00 221 LYS A N 1
ATOM 1750 C CA . LYS A 1 221 ? -1.018 -3.492 -17.660 1.00 87.00 221 LYS A CA 1
ATOM 1751 C C . LYS A 1 221 ? -2.453 -3.919 -17.964 1.00 87.00 221 LYS A C 1
ATOM 1753 O O . LYS A 1 221 ? -3.308 -3.059 -18.122 1.00 87.00 221 LYS A O 1
ATOM 1758 N N . LYS A 1 222 ? -2.702 -5.220 -18.128 1.00 86.25 222 LYS A N 1
ATOM 1759 C CA . LYS A 1 222 ? -4.037 -5.754 -18.414 1.00 86.25 222 LYS A CA 1
ATOM 1760 C C . LYS A 1 222 ? -4.886 -5.868 -17.145 1.00 86.25 222 LYS A C 1
ATOM 1762 O O . LYS A 1 222 ? -6.103 -5.759 -17.230 1.00 86.25 222 LYS A O 1
ATOM 1767 N N . GLU A 1 223 ? -4.256 -6.113 -16.000 1.00 83.81 223 GLU A N 1
ATOM 1768 C CA . GLU A 1 223 ? -4.928 -6.240 -14.702 1.00 83.81 223 GLU A CA 1
ATOM 1769 C C . GLU A 1 223 ? -5.356 -4.878 -14.140 1.00 83.81 223 GLU A C 1
ATOM 1771 O O . GLU A 1 223 ? -6.425 -4.775 -13.538 1.00 83.81 223 GLU A O 1
ATOM 1776 N N . THR A 1 224 ? -4.595 -3.812 -14.408 1.00 76.81 224 THR A N 1
ATOM 1777 C CA . THR A 1 224 ? -4.997 -2.436 -14.082 1.00 76.81 224 THR A CA 1
ATOM 1778 C C . THR A 1 224 ? -6.056 -1.938 -15.074 1.00 76.81 224 THR A C 1
ATOM 1780 O O . THR A 1 224 ? -5.772 -1.215 -16.022 1.00 76.81 224 THR A O 1
ATOM 1783 N N . LEU A 1 225 ? -7.310 -2.354 -14.879 1.00 67.69 225 LEU A N 1
ATOM 1784 C CA . LEU A 1 225 ? -8.406 -2.092 -15.825 1.00 67.69 225 LEU A CA 1
ATOM 1785 C C . LEU A 1 225 ? -8.801 -0.609 -15.947 1.00 67.69 225 LEU A C 1
ATOM 1787 O O . LEU A 1 225 ? -9.381 -0.222 -16.958 1.00 67.69 225 LEU A O 1
ATOM 1791 N N . GLN A 1 226 ? -8.524 0.213 -14.931 1.00 76.38 226 GLN A N 1
ATOM 1792 C CA . GLN A 1 226 ? -8.984 1.609 -14.880 1.00 76.38 226 GLN A CA 1
ATOM 1793 C C . GLN A 1 226 ? -7.932 2.616 -15.376 1.00 76.38 226 GLN A C 1
ATOM 1795 O O . GLN A 1 226 ? -8.286 3.738 -15.729 1.00 76.38 226 GLN A O 1
ATOM 1800 N N . LEU A 1 227 ? -6.646 2.242 -15.407 1.00 83.44 227 LEU A N 1
ATOM 1801 C CA . LEU A 1 227 ? -5.545 3.121 -15.805 1.00 83.44 227 LEU A CA 1
ATOM 1802 C C . LEU A 1 227 ? -4.416 2.309 -16.449 1.00 83.44 227 LEU A C 1
ATOM 1804 O O . LEU A 1 227 ? -4.000 1.288 -15.912 1.00 83.44 227 LEU A O 1
ATOM 1808 N N . SER A 1 228 ? -3.851 2.793 -17.558 1.00 86.81 228 SER A N 1
ATOM 1809 C CA . SER A 1 228 ? -2.601 2.228 -18.082 1.00 86.81 228 SER A CA 1
ATOM 1810 C C . SER A 1 228 ? -1.415 2.781 -17.283 1.00 86.81 228 SER A C 1
ATOM 1812 O O . SER A 1 228 ? -1.127 3.973 -17.415 1.00 86.81 228 SER A O 1
ATOM 1814 N N . PRO A 1 229 ? -0.671 1.956 -16.522 1.00 89.56 229 PRO A N 1
ATOM 1815 C CA . PRO A 1 229 ? 0.456 2.447 -15.745 1.00 89.56 229 PRO A CA 1
ATOM 1816 C C . PRO A 1 229 ? 1.598 2.923 -16.651 1.00 89.56 229 PRO A C 1
ATOM 1818 O O . PRO A 1 229 ? 1.877 2.339 -17.712 1.00 89.56 229 PRO A O 1
ATOM 1821 N N . LEU A 1 230 ? 2.290 3.970 -16.202 1.00 90.88 230 LEU A N 1
ATOM 1822 C CA . LEU A 1 230 ? 3.521 4.453 -16.817 1.00 90.88 230 LEU A CA 1
ATOM 1823 C C . LEU A 1 230 ? 4.609 3.390 -16.639 1.00 90.88 230 LEU A C 1
ATOM 1825 O O . LEU A 1 230 ? 4.827 2.917 -15.530 1.00 90.88 230 LEU A O 1
ATOM 1829 N N . VAL A 1 231 ? 5.295 3.000 -17.715 1.00 92.00 231 VAL A N 1
ATOM 1830 C CA . VAL A 1 231 ? 6.417 2.052 -17.623 1.00 92.00 231 VAL A CA 1
ATOM 1831 C C . VAL A 1 231 ? 7.719 2.808 -17.770 1.00 92.00 231 VAL A C 1
ATOM 1833 O O . VAL A 1 231 ? 7.955 3.404 -18.819 1.00 92.00 231 VAL A O 1
ATOM 1836 N N . VAL A 1 232 ? 8.562 2.736 -16.745 1.00 92.00 232 VAL A N 1
ATOM 1837 C CA . VAL A 1 232 ? 9.883 3.369 -16.724 1.00 92.00 232 VAL A CA 1
ATOM 1838 C C . VAL A 1 232 ? 10.945 2.282 -16.636 1.00 92.00 232 VAL A C 1
ATOM 1840 O O . VAL A 1 232 ? 10.868 1.396 -15.788 1.00 92.00 232 VAL A O 1
ATOM 1843 N N . TYR A 1 233 ? 11.938 2.343 -17.519 1.00 91.38 233 TYR A N 1
ATOM 1844 C CA . TYR A 1 233 ? 13.134 1.509 -17.449 1.00 91.38 233 TYR A CA 1
ATOM 1845 C C . TYR A 1 233 ? 14.274 2.401 -16.979 1.00 91.38 233 TYR A C 1
ATOM 1847 O O . TYR A 1 233 ? 14.715 3.253 -17.736 1.00 91.38 233 TYR A O 1
ATOM 1855 N N . ALA A 1 234 ? 14.703 2.229 -15.736 1.00 90.50 234 ALA A N 1
ATOM 1856 C CA . ALA A 1 234 ? 15.721 3.048 -15.103 1.00 90.50 234 ALA A CA 1
ATOM 1857 C C . ALA A 1 234 ? 17.040 2.282 -14.978 1.00 90.50 234 ALA A C 1
ATOM 1859 O O . ALA A 1 234 ? 17.073 1.079 -14.700 1.00 90.50 234 ALA A O 1
ATOM 1860 N N . LYS A 1 235 ? 18.147 3.006 -15.137 1.00 89.25 235 LYS A N 1
ATOM 1861 C CA . LYS A 1 235 ? 19.491 2.522 -14.810 1.00 89.25 235 LYS A CA 1
ATOM 1862 C C . LYS A 1 235 ? 19.904 3.071 -13.453 1.00 89.25 235 LYS A C 1
ATOM 1864 O O . LYS A 1 235 ? 19.722 4.261 -13.196 1.00 89.25 235 LYS A O 1
ATOM 1869 N N . SER A 1 236 ? 20.515 2.232 -12.625 1.00 86.31 236 SER A N 1
ATOM 1870 C CA . SER A 1 236 ? 21.030 2.666 -11.327 1.00 86.31 236 SER A CA 1
ATOM 1871 C C . SER A 1 236 ? 22.008 3.836 -11.484 1.00 86.31 236 SER A C 1
ATOM 1873 O O . SER A 1 236 ? 22.941 3.766 -12.288 1.00 86.31 236 SER A O 1
ATOM 1875 N N . GLY A 1 237 ? 21.764 4.919 -10.742 1.00 81.75 237 GLY A N 1
ATOM 1876 C CA . GLY A 1 237 ? 22.577 6.140 -10.776 1.00 81.75 237 GLY A CA 1
ATOM 1877 C C . GLY A 1 237 ? 22.248 7.124 -11.907 1.00 81.75 237 GLY A C 1
ATOM 1878 O O . GLY A 1 237 ? 22.991 8.082 -12.109 1.00 81.75 237 GLY A O 1
ATOM 1879 N N . THR A 1 238 ? 21.156 6.918 -12.650 1.00 86.00 238 THR A N 1
ATOM 1880 C CA . THR A 1 238 ? 20.656 7.892 -13.641 1.00 86.00 238 THR A CA 1
ATOM 1881 C C . THR A 1 238 ? 19.493 8.716 -13.090 1.00 86.00 238 THR A C 1
ATOM 1883 O O . THR A 1 238 ? 18.895 8.362 -12.080 1.00 86.00 238 THR A O 1
ATOM 1886 N N . ALA A 1 239 ? 19.126 9.813 -13.760 1.00 84.69 239 ALA A N 1
ATOM 1887 C CA . ALA A 1 239 ? 17.988 10.640 -13.340 1.00 84.69 239 ALA A CA 1
ATOM 1888 C C . ALA A 1 239 ? 16.657 9.858 -13.294 1.00 84.69 239 ALA A C 1
ATOM 1890 O O . ALA A 1 239 ? 15.790 10.159 -12.475 1.00 84.69 239 ALA A O 1
ATOM 1891 N N . GLU A 1 240 ? 16.512 8.832 -14.137 1.00 84.56 240 GLU A N 1
ATOM 1892 C CA . GLU A 1 240 ? 15.334 7.958 -14.201 1.00 84.56 240 GLU A CA 1
ATOM 1893 C C . GLU A 1 240 ? 15.190 7.074 -12.952 1.00 84.56 240 GLU A C 1
ATOM 1895 O O . GLU A 1 240 ? 14.075 6.692 -12.598 1.00 84.56 240 GLU A O 1
ATOM 1900 N N . ASP A 1 241 ? 16.294 6.810 -12.242 1.00 86.38 241 ASP A N 1
ATOM 1901 C CA . ASP A 1 241 ? 16.319 6.069 -10.973 1.00 86.38 241 ASP A CA 1
ATOM 1902 C C . ASP A 1 241 ? 15.447 6.757 -9.913 1.00 86.38 241 ASP A C 1
ATOM 1904 O O . ASP A 1 241 ? 14.797 6.108 -9.100 1.00 86.38 241 ASP A O 1
ATOM 1908 N N . ARG A 1 242 ? 15.303 8.086 -9.992 1.00 86.00 242 ARG A N 1
ATOM 1909 C CA . ARG A 1 242 ? 14.463 8.861 -9.073 1.00 86.00 242 ARG A CA 1
ATOM 1910 C C . ARG A 1 242 ? 13.003 8.395 -9.061 1.00 86.00 242 ARG A C 1
ATOM 1912 O O . ARG A 1 242 ? 12.383 8.403 -8.000 1.00 86.00 242 ARG A O 1
ATOM 1919 N N . TYR A 1 243 ? 12.457 7.958 -10.202 1.00 84.25 243 TYR A N 1
ATOM 1920 C CA . TYR A 1 243 ? 11.094 7.409 -10.259 1.00 84.25 243 TYR A CA 1
ATOM 1921 C C . TYR A 1 243 ? 10.959 6.128 -9.431 1.00 84.25 243 TYR A C 1
ATOM 1923 O O . TYR A 1 243 ? 9.901 5.880 -8.859 1.00 84.25 243 TYR A O 1
ATOM 1931 N N . PHE A 1 244 ? 12.026 5.337 -9.339 1.00 88.25 244 PHE A N 1
ATOM 1932 C CA . PHE A 1 244 ? 12.081 4.136 -8.520 1.00 88.25 244 PHE A CA 1
ATOM 1933 C C . PHE A 1 244 ? 12.358 4.483 -7.049 1.00 88.25 244 PHE A C 1
ATOM 1935 O O . PHE A 1 244 ? 11.610 4.070 -6.165 1.00 88.25 244 PHE A O 1
ATOM 1942 N N . GLU A 1 245 ? 13.372 5.308 -6.777 1.00 87.19 245 GLU A N 1
ATOM 1943 C CA . GLU A 1 245 ? 13.791 5.651 -5.414 1.00 87.19 245 GLU A CA 1
ATOM 1944 C C . GLU A 1 245 ? 12.705 6.359 -4.597 1.00 87.19 245 GLU A C 1
ATOM 1946 O O . GLU A 1 245 ? 12.577 6.104 -3.400 1.00 87.19 245 GLU A O 1
ATOM 1951 N N . CYS A 1 246 ? 11.886 7.217 -5.218 1.00 85.25 246 CYS A N 1
ATOM 1952 C CA . CYS A 1 246 ? 10.798 7.908 -4.518 1.00 85.25 246 CYS A CA 1
ATOM 1953 C C . CYS A 1 246 ? 9.729 6.959 -3.946 1.00 85.25 246 CYS A C 1
ATOM 1955 O O . CYS A 1 246 ? 8.974 7.370 -3.064 1.00 85.25 246 CYS A O 1
ATOM 1957 N N . HIS A 1 247 ? 9.675 5.711 -4.419 1.00 86.75 247 HIS A N 1
ATOM 1958 C CA . HIS A 1 247 ? 8.741 4.684 -3.960 1.00 86.75 247 HIS A CA 1
ATOM 1959 C C . HIS A 1 247 ? 9.362 3.712 -2.940 1.00 86.75 247 HIS A C 1
ATOM 1961 O O . HIS A 1 247 ? 8.691 2.785 -2.491 1.00 86.75 247 HIS A O 1
ATOM 1967 N N . LEU A 1 248 ? 10.619 3.920 -2.529 1.00 88.12 248 LEU A N 1
ATOM 1968 C CA . LEU A 1 248 ? 11.261 3.170 -1.444 1.00 88.12 248 LEU A CA 1
ATOM 1969 C C . LEU A 1 248 ? 10.868 3.770 -0.087 1.00 88.12 248 LEU A C 1
ATOM 1971 O O . LEU A 1 248 ? 11.606 4.542 0.524 1.00 88.12 248 LEU A O 1
ATOM 1975 N N . LEU A 1 249 ? 9.648 3.456 0.351 1.00 85.25 249 LEU A N 1
ATOM 1976 C CA . LEU A 1 249 ? 8.979 4.124 1.474 1.00 85.25 249 LEU A CA 1
ATOM 1977 C C . LEU A 1 249 ? 9.591 3.827 2.849 1.00 85.25 249 LEU A C 1
ATOM 1979 O O . LEU A 1 249 ? 9.353 4.575 3.796 1.00 85.25 249 LEU A O 1
ATOM 1983 N N . GLU A 1 250 ? 10.353 2.746 3.005 1.00 83.88 250 GLU A N 1
ATOM 1984 C CA . GLU A 1 250 ? 10.844 2.329 4.326 1.00 83.88 250 GLU A CA 1
ATOM 1985 C C . GLU A 1 250 ? 12.080 3.107 4.796 1.00 83.88 250 GLU A C 1
ATOM 1987 O O . GLU A 1 250 ? 12.436 3.025 5.972 1.00 83.88 250 GLU A O 1
ATOM 1992 N 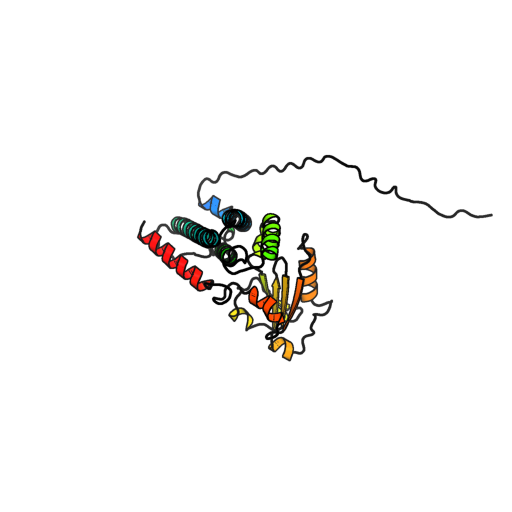N . GLU A 1 251 ? 12.688 3.901 3.914 1.00 79.25 251 GLU A N 1
ATOM 1993 C CA . GLU A 1 251 ? 13.866 4.712 4.215 1.00 79.25 251 GLU A CA 1
ATOM 1994 C C . GLU A 1 251 ? 13.533 5.938 5.092 1.00 79.25 251 GLU A C 1
ATOM 1996 O O . GLU A 1 251 ? 12.487 6.574 4.896 1.00 79.25 251 GLU A O 1
ATOM 2001 N N . PRO A 1 252 ? 14.444 6.347 5.997 1.00 67.50 252 PRO A N 1
ATOM 2002 C CA . PRO A 1 252 ? 14.293 7.569 6.799 1.00 67.50 252 PRO A CA 1
ATOM 2003 C C . PRO A 1 252 ? 14.383 8.852 5.948 1.00 67.50 252 PRO A C 1
ATOM 2005 O O . PRO A 1 252 ? 13.890 9.914 6.314 1.00 67.50 252 PRO A O 1
ATOM 2008 N N . ASN A 1 253 ? 14.966 8.770 4.750 1.00 66.19 253 ASN A N 1
ATOM 2009 C CA . ASN A 1 253 ? 15.068 9.919 3.845 1.00 66.19 253 ASN A CA 1
ATOM 2010 C C . ASN A 1 253 ? 13.834 10.068 2.932 1.00 66.19 253 ASN A C 1
ATOM 2012 O O . ASN A 1 253 ? 13.647 11.110 2.301 1.00 66.19 253 ASN A O 1
ATOM 2016 N N . ALA A 1 254 ? 12.954 9.060 2.877 1.00 61.91 254 ALA A N 1
ATOM 2017 C CA . ALA A 1 254 ? 11.773 9.020 2.011 1.00 61.91 254 ALA A CA 1
ATOM 2018 C C . ALA A 1 254 ? 10.552 9.715 2.645 1.00 61.91 254 ALA A C 1
ATOM 2020 O O . ALA A 1 254 ? 9.452 9.167 2.663 1.00 61.91 254 ALA A O 1
ATOM 2021 N N . ALA A 1 255 ? 10.759 10.943 3.138 1.00 62.53 255 ALA A N 1
ATOM 2022 C CA . ALA A 1 255 ? 9.755 11.818 3.755 1.00 62.53 255 ALA A CA 1
ATOM 2023 C C . ALA A 1 255 ? 9.347 11.485 5.205 1.00 62.53 255 ALA A C 1
ATOM 2025 O O . ALA A 1 255 ? 8.161 11.467 5.522 1.00 62.53 255 ALA A O 1
ATOM 2026 N N . GLY A 1 256 ? 10.326 11.301 6.093 1.00 73.69 256 GLY A N 1
ATOM 2027 C CA . GLY A 1 256 ? 10.104 11.227 7.540 1.00 73.69 256 GLY A CA 1
ATOM 2028 C C . GLY A 1 256 ? 10.654 9.942 8.144 1.00 73.69 256 GLY A C 1
ATOM 2029 O O . GLY A 1 256 ? 11.568 9.337 7.603 1.00 73.69 256 GLY A O 1
ATOM 2030 N N . VAL A 1 257 ? 10.081 9.505 9.258 1.00 81.94 257 VAL A N 1
ATOM 2031 C CA . VAL A 1 257 ? 10.585 8.382 10.064 1.00 81.94 257 VAL A CA 1
ATOM 2032 C C . VAL A 1 257 ? 10.681 7.080 9.247 1.00 81.94 257 VAL A C 1
ATOM 2034 O O . VAL A 1 257 ? 9.796 6.769 8.448 1.00 81.94 257 VAL A O 1
ATOM 2037 N N . GLY A 1 258 ? 11.767 6.315 9.397 1.00 86.00 258 GLY A N 1
ATOM 2038 C CA . GLY A 1 258 ? 11.920 5.006 8.747 1.00 86.00 258 GLY A CA 1
ATOM 2039 C C . GLY A 1 258 ? 10.916 3.980 9.286 1.00 86.00 258 GLY A C 1
ATOM 2040 O O . GLY A 1 258 ? 10.386 4.144 10.380 1.00 86.00 258 GLY A O 1
ATOM 2041 N N . PHE A 1 259 ? 10.654 2.892 8.553 1.00 88.62 259 PHE A N 1
ATOM 2042 C CA . PHE A 1 259 ? 9.686 1.887 9.036 1.00 88.62 259 PHE A CA 1
ATOM 2043 C C . PHE A 1 259 ? 10.146 1.214 10.341 1.00 88.62 259 PHE A C 1
ATOM 2045 O O . PHE A 1 259 ? 9.335 0.936 11.216 1.00 88.62 259 PHE A O 1
ATOM 2052 N N . ALA A 1 260 ? 11.453 0.986 10.498 1.00 88.12 260 ALA A N 1
ATOM 2053 C CA . ALA A 1 260 ? 12.010 0.413 11.724 1.00 88.12 260 ALA A CA 1
ATOM 2054 C C . ALA A 1 260 ? 11.851 1.346 12.935 1.00 88.12 260 ALA A C 1
ATOM 2056 O O . ALA A 1 260 ? 11.535 0.885 14.027 1.00 88.12 260 ALA A O 1
ATOM 2057 N N . ASP A 1 261 ? 12.043 2.649 12.735 1.00 88.62 261 ASP A N 1
ATOM 2058 C CA . ASP A 1 261 ? 11.889 3.644 13.796 1.00 88.62 261 ASP A CA 1
ATOM 2059 C C . ASP A 1 261 ? 10.409 3.862 14.138 1.00 88.62 261 ASP A C 1
ATOM 2061 O O . ASP A 1 261 ? 10.066 4.009 15.304 1.00 88.62 261 ASP A O 1
ATOM 2065 N N . PHE A 1 262 ? 9.521 3.786 13.140 1.00 88.81 262 PHE A N 1
ATOM 2066 C CA . PHE A 1 262 ? 8.073 3.784 13.348 1.00 88.81 262 PHE A CA 1
ATOM 2067 C C . PHE A 1 262 ? 7.629 2.602 14.218 1.00 88.81 262 PHE A C 1
ATOM 2069 O O . PHE A 1 262 ? 6.891 2.792 15.178 1.00 88.81 262 PHE A O 1
ATOM 2076 N N . LEU A 1 263 ? 8.120 1.391 13.924 1.00 89.88 263 LEU A N 1
ATOM 2077 C CA . LEU A 1 263 ? 7.838 0.219 14.754 1.00 89.88 263 LEU A CA 1
ATOM 2078 C C . LEU A 1 263 ? 8.373 0.377 16.179 1.00 89.88 263 LEU A C 1
ATOM 2080 O O . LEU A 1 263 ? 7.677 0.001 17.113 1.00 89.88 263 LEU A O 1
ATOM 2084 N N . ARG A 1 264 ? 9.575 0.943 16.348 1.00 89.50 264 ARG A N 1
ATOM 2085 C CA . ARG A 1 264 ? 10.165 1.177 17.673 1.00 89.50 264 ARG A CA 1
ATOM 2086 C C . ARG A 1 264 ? 9.340 2.167 18.494 1.00 89.50 264 ARG A C 1
ATOM 2088 O O . ARG A 1 264 ? 9.060 1.888 19.650 1.00 89.50 264 ARG A O 1
ATOM 2095 N N . ALA A 1 265 ? 8.914 3.272 17.882 1.00 88.69 265 ALA A N 1
ATOM 2096 C CA . ALA A 1 265 ? 8.070 4.266 18.541 1.00 88.69 265 ALA A CA 1
ATOM 2097 C C . ALA A 1 265 ? 6.737 3.658 19.007 1.00 88.69 265 ALA A C 1
ATOM 2099 O O . ALA A 1 265 ? 6.345 3.852 20.152 1.00 88.69 265 ALA A O 1
ATOM 2100 N N . MET A 1 266 ? 6.085 2.854 18.158 1.00 87.94 266 MET A N 1
ATOM 2101 C CA . MET A 1 266 ? 4.878 2.132 18.572 1.00 87.94 266 MET A CA 1
ATOM 2102 C C . MET A 1 266 ? 5.168 1.105 19.671 1.00 87.94 266 MET A C 1
ATOM 2104 O O . MET A 1 266 ? 4.352 0.924 20.560 1.00 87.94 266 MET A O 1
ATOM 2108 N N . GLU A 1 267 ? 6.301 0.398 19.625 1.00 88.62 267 GLU A N 1
ATOM 2109 C CA . GLU A 1 267 ? 6.658 -0.576 20.663 1.00 88.62 267 GLU A CA 1
ATOM 2110 C C . GLU A 1 267 ? 6.804 0.089 22.036 1.00 88.62 267 GLU A C 1
ATOM 2112 O O . GLU A 1 267 ? 6.314 -0.440 23.033 1.00 88.62 267 GLU A O 1
ATOM 2117 N N . GLU A 1 268 ? 7.462 1.248 22.082 1.00 88.19 268 GLU A N 1
ATOM 2118 C CA . GLU A 1 268 ? 7.604 2.064 23.291 1.00 88.19 268 GLU A CA 1
ATOM 2119 C C . GLU A 1 268 ? 6.238 2.550 23.794 1.00 88.19 268 GLU A C 1
ATOM 2121 O O . GLU A 1 268 ? 5.942 2.427 24.982 1.00 88.19 268 GLU A O 1
ATOM 2126 N N . GLU A 1 269 ? 5.376 3.023 22.892 1.00 87.19 269 GLU A N 1
ATOM 2127 C CA . GLU A 1 269 ? 4.025 3.482 23.220 1.00 87.19 269 GLU A CA 1
ATOM 2128 C C . GLU A 1 269 ? 3.156 2.345 23.780 1.00 87.19 269 GLU A C 1
ATOM 2130 O O . GLU A 1 269 ? 2.600 2.472 24.870 1.00 87.19 269 GLU A O 1
ATOM 2135 N N . VAL A 1 270 ? 3.124 1.192 23.103 1.00 86.50 270 VAL A N 1
ATOM 2136 C CA . VAL A 1 270 ? 2.393 -0.009 23.538 1.00 86.50 270 VAL A CA 1
ATOM 2137 C C . VAL A 1 270 ? 2.865 -0.468 24.916 1.00 86.50 270 VAL A C 1
ATOM 2139 O O . VAL A 1 270 ? 2.032 -0.747 25.776 1.00 86.50 270 VAL A O 1
ATOM 2142 N N . LYS A 1 271 ? 4.183 -0.525 25.156 1.00 85.88 271 LYS A N 1
ATOM 2143 C CA . LYS A 1 271 ? 4.730 -0.886 26.475 1.00 85.88 271 LYS A CA 1
ATOM 2144 C C . LYS A 1 271 ? 4.299 0.110 27.544 1.00 85.88 271 LYS A C 1
ATOM 2146 O O . LYS A 1 271 ? 3.820 -0.309 28.591 1.00 85.88 271 LYS A O 1
ATOM 2151 N N . SER A 1 272 ? 4.392 1.408 27.258 1.00 86.25 272 SER A N 1
ATOM 2152 C CA . SER A 1 272 ? 4.003 2.453 28.209 1.00 86.25 272 SER A CA 1
ATOM 2153 C C . SER A 1 272 ? 2.518 2.400 28.579 1.00 86.25 272 SER A C 1
ATOM 2155 O O . SER A 1 272 ? 2.158 2.654 29.728 1.00 86.25 272 SER A O 1
ATOM 2157 N N . THR A 1 273 ? 1.647 2.053 27.627 1.00 82.94 273 THR A N 1
ATOM 2158 C CA . THR A 1 273 ? 0.207 1.944 27.876 1.00 82.94 273 THR A CA 1
ATOM 2159 C C . THR A 1 273 ? -0.118 0.658 28.629 1.00 82.94 273 THR A C 1
ATOM 2161 O O . THR A 1 273 ? -0.920 0.708 29.554 1.00 82.94 273 THR A O 1
ATOM 2164 N N . LEU A 1 274 ? 0.549 -0.459 28.309 1.00 77.50 274 LEU A N 1
ATOM 2165 C CA . LEU A 1 274 ? 0.393 -1.722 29.038 1.00 77.50 274 LEU A CA 1
ATOM 2166 C C . LEU A 1 274 ? 0.881 -1.630 30.491 1.00 77.50 274 LEU A C 1
ATOM 2168 O O . LEU A 1 274 ? 0.246 -2.203 31.363 1.00 77.50 274 LEU A O 1
ATOM 2172 N N . GLU A 1 275 ? 1.960 -0.891 30.767 1.00 75.62 275 GLU A N 1
ATOM 2173 C CA . GLU A 1 275 ? 2.450 -0.637 32.135 1.00 75.62 275 GLU A CA 1
ATOM 2174 C C . GLU A 1 275 ? 1.505 0.250 32.966 1.00 75.62 275 GLU A C 1
ATOM 2176 O O . GLU A 1 275 ? 1.577 0.258 34.195 1.00 75.62 275 GLU A O 1
ATOM 2181 N N . ARG A 1 276 ? 0.642 1.033 32.306 1.00 69.25 276 ARG A N 1
ATOM 2182 C CA . ARG A 1 276 ? -0.317 1.942 32.952 1.00 69.25 276 ARG A CA 1
ATOM 2183 C C . ARG A 1 276 ? -1.664 1.293 33.275 1.00 69.25 276 ARG A C 1
ATOM 2185 O O . ARG A 1 276 ? -2.381 1.835 34.116 1.00 69.25 276 ARG A O 1
ATOM 2192 N N . THR A 1 277 ? -2.015 0.206 32.592 1.00 58.12 277 THR A N 1
ATOM 2193 C CA . THR A 1 277 ? -3.235 -0.598 32.811 1.00 58.12 277 THR A CA 1
ATOM 2194 C C . THR A 1 277 ? -3.020 -1.713 33.815 1.00 58.12 277 THR A C 1
ATOM 2196 O O . THR A 1 277 ? -3.928 -1.904 34.653 1.00 58.12 277 THR A O 1
#

pLDDT: mean 83.83, std 11.77, range [32.28, 94.75]

Secondary structure (DSSP, 8-state):
----------------------------PPPPSSHHHHHHH--HHHHHHHHHHHHHHHTSS-HHHHHHHHHHHHHHHHHHHHHHHHHH-TT--SPP-SS-TT-GGGTTHHHHHHHHHTSTTS--S---HHHHHHHHHHHHHS-HHHHHHHHS-EEEEESSSS-EEEEEE-S-SGGGSS-SEEEEE-SSEEEEEEPHHHHHTT--SSPPTTSHHHHHHHHHHHH--S---EEEEEETTSTTHHHHHTT-TTSTTTTSS-HHHHHHHHHHHHHHHHHH-